Protein AF-A0A4X2L126-F1 (afdb_monomer_lite)

Structure (mmCIF, N/CA/C/O backbone):
data_AF-A0A4X2L126-F1
#
_entry.id   AF-A0A4X2L126-F1
#
loop_
_atom_site.group_PDB
_atom_site.id
_atom_site.type_symbol
_atom_site.label_atom_id
_atom_site.label_alt_id
_atom_site.label_comp_id
_atom_site.label_asym_id
_atom_site.label_entity_id
_atom_site.label_seq_id
_atom_site.pdbx_PDB_ins_code
_atom_site.Cartn_x
_atom_site.Cartn_y
_atom_site.Cartn_z
_atom_site.occupancy
_atom_site.B_iso_or_equiv
_atom_site.auth_seq_id
_atom_site.auth_comp_id
_atom_site.auth_asym_id
_atom_site.auth_atom_id
_atom_site.pdbx_PDB_model_num
ATOM 1 N N . MET A 1 1 ? -18.352 8.149 40.782 1.00 60.53 1 MET A N 1
ATOM 2 C CA . MET A 1 1 ? -18.251 9.197 39.748 1.00 60.53 1 MET A CA 1
ATOM 3 C C . MET A 1 1 ? -16.918 9.065 39.033 1.00 60.53 1 MET A C 1
ATOM 5 O O . MET A 1 1 ? -16.862 8.143 38.249 1.00 60.53 1 MET A O 1
ATOM 9 N N . ALA A 1 2 ? -15.833 9.779 39.368 1.00 66.44 2 ALA A N 1
ATOM 10 C CA . ALA A 1 2 ? -14.581 9.680 38.583 1.00 66.44 2 ALA A CA 1
ATOM 11 C C . ALA A 1 2 ? -14.017 8.246 38.419 1.00 66.44 2 ALA A C 1
ATOM 13 O O . ALA A 1 2 ? -13.641 7.856 37.328 1.00 66.44 2 ALA A O 1
ATOM 14 N N . ALA A 1 3 ? -14.028 7.427 39.479 1.00 71.38 3 ALA A N 1
ATOM 15 C CA . ALA A 1 3 ? -13.550 6.040 39.393 1.00 71.38 3 ALA A CA 1
ATOM 16 C C . ALA A 1 3 ? -14.486 5.093 38.612 1.00 71.38 3 ALA A C 1
ATOM 18 O O . ALA A 1 3 ? -14.029 4.080 38.109 1.00 71.38 3 ALA A O 1
ATOM 19 N N . GLU A 1 4 ? -15.784 5.404 38.529 1.00 71.94 4 GLU A N 1
ATOM 20 C CA . GLU A 1 4 ? -16.748 4.606 37.748 1.00 71.94 4 GLU A CA 1
ATOM 21 C C . GLU A 1 4 ? -16.673 4.976 36.258 1.00 71.94 4 GLU A C 1
ATOM 23 O O . GLU A 1 4 ? -16.811 4.105 35.408 1.00 71.94 4 GLU A O 1
ATOM 28 N N . GLU A 1 5 ? -16.403 6.249 35.948 1.00 72.56 5 GLU A N 1
ATOM 29 C CA . GLU A 1 5 ? -16.139 6.730 34.583 1.00 72.56 5 GLU A CA 1
ATOM 30 C C . GLU A 1 5 ? -14.827 6.136 34.037 1.00 72.56 5 GLU A C 1
ATOM 32 O O . GLU A 1 5 ? -14.791 5.662 32.904 1.00 72.56 5 GLU A O 1
ATOM 37 N N . ASP A 1 6 ? -13.776 6.059 34.864 1.00 76.75 6 ASP A N 1
ATOM 38 C CA . ASP A 1 6 ? -12.510 5.414 34.488 1.00 76.75 6 ASP A CA 1
ATOM 39 C C . ASP A 1 6 ? -12.687 3.910 34.170 1.00 76.75 6 ASP A C 1
ATOM 41 O O . ASP A 1 6 ? -12.101 3.415 33.205 1.00 76.75 6 ASP A O 1
ATOM 45 N N . GLU A 1 7 ? -13.512 3.183 34.939 1.00 82.12 7 GLU A N 1
ATOM 46 C CA . GLU A 1 7 ? -13.833 1.765 34.681 1.00 82.12 7 GLU A CA 1
ATOM 47 C C . GLU A 1 7 ? -14.623 1.575 33.372 1.00 82.12 7 GLU A C 1
ATOM 49 O O . GLU A 1 7 ? -14.406 0.600 32.645 1.00 82.12 7 GLU A O 1
ATOM 54 N N . GLU A 1 8 ? -15.520 2.508 33.039 1.00 83.94 8 GLU A N 1
ATOM 55 C CA . GLU A 1 8 ? -16.276 2.484 31.782 1.00 83.94 8 GLU A CA 1
ATOM 56 C C . GLU A 1 8 ? -15.354 2.709 30.574 1.00 83.94 8 GLU A C 1
ATOM 58 O O . GLU A 1 8 ? -15.411 1.952 29.601 1.00 83.94 8 GLU A O 1
ATOM 63 N N . VAL A 1 9 ? -14.438 3.680 30.654 1.00 83.12 9 VAL A N 1
ATOM 64 C CA . VAL A 1 9 ? -13.438 3.938 29.604 1.00 83.12 9 VAL A CA 1
ATOM 65 C C . VAL A 1 9 ? -12.492 2.745 29.433 1.00 83.12 9 VAL A C 1
ATOM 67 O O . VAL A 1 9 ? -12.181 2.368 28.301 1.00 83.12 9 VAL A O 1
ATOM 70 N N . GLU A 1 10 ? -12.053 2.113 30.526 1.00 85.88 10 GLU A N 1
ATOM 71 C CA . GLU A 1 10 ? -11.215 0.908 30.472 1.00 85.88 10 GLU A CA 1
ATOM 72 C C . GLU A 1 10 ? -11.929 -0.245 29.751 1.00 85.88 10 GLU A C 1
ATOM 74 O O . GLU A 1 10 ? -11.342 -0.881 28.868 1.00 85.88 10 GLU A O 1
ATOM 79 N N . TRP A 1 11 ? -13.215 -0.466 30.045 1.00 90.00 11 TRP A N 1
ATOM 80 C CA . TRP A 1 11 ? -14.015 -1.472 29.348 1.00 90.00 11 TRP A CA 1
ATOM 81 C C . TRP A 1 11 ? -14.122 -1.189 27.844 1.00 90.00 11 TRP A C 1
ATOM 83 O O . TRP A 1 11 ? -13.946 -2.107 27.038 1.00 90.00 11 TRP A O 1
ATOM 93 N N . VAL A 1 12 ? -14.360 0.067 27.446 1.00 89.12 12 VAL A N 1
ATOM 94 C CA . VAL A 1 12 ? -14.435 0.452 26.026 1.00 89.12 12 VAL A CA 1
ATOM 95 C C . VAL A 1 12 ? -13.100 0.193 25.319 1.00 89.12 12 VAL A C 1
ATOM 97 O O . VAL A 1 12 ? -13.089 -0.372 24.223 1.00 89.12 12 VAL A O 1
ATOM 100 N N . VAL A 1 13 ? -11.971 0.541 25.945 1.00 85.88 13 VAL A N 1
ATOM 101 C CA . VAL A 1 13 ? -10.630 0.304 25.381 1.00 85.88 13 VAL A CA 1
ATOM 102 C C . VAL A 1 13 ? -10.370 -1.189 25.168 1.00 85.88 13 VAL A C 1
ATOM 104 O O . VAL A 1 13 ? -9.940 -1.580 24.080 1.00 85.88 13 VAL A O 1
ATOM 107 N N . GLU A 1 14 ? -10.651 -2.033 26.163 1.00 87.38 14 GLU A N 1
ATOM 108 C CA . GLU A 1 14 ? -10.469 -3.488 26.053 1.00 87.38 14 GLU A CA 1
ATOM 109 C C . GLU A 1 14 ? -11.405 -4.105 25.005 1.00 87.38 14 GLU A C 1
ATOM 111 O O . GLU A 1 14 ? -10.999 -4.976 24.233 1.00 87.38 14 GLU A O 1
ATOM 116 N N . SER A 1 15 ? -12.638 -3.605 24.924 1.00 91.06 15 SER A N 1
ATOM 117 C CA . SER A 1 15 ? -13.634 -4.009 23.932 1.00 91.06 15 SER A CA 1
ATOM 118 C C . SER A 1 15 ? -13.139 -3.729 22.504 1.00 91.06 15 SER A C 1
ATOM 120 O O . SER A 1 15 ? -13.030 -4.646 21.685 1.00 91.06 15 SER A O 1
ATOM 122 N N . ILE A 1 16 ? -12.720 -2.489 22.221 1.00 88.94 16 ILE A N 1
ATOM 123 C CA . ILE A 1 16 ? -12.149 -2.097 20.920 1.00 88.94 16 ILE A CA 1
ATOM 124 C C . ILE A 1 16 ? -10.878 -2.901 20.619 1.00 88.94 16 ILE A C 1
ATOM 126 O O . ILE A 1 16 ? -10.711 -3.410 19.510 1.00 88.94 16 ILE A O 1
ATOM 130 N N . ALA A 1 17 ? -9.980 -3.061 21.593 1.00 88.00 17 ALA A N 1
ATOM 131 C CA . ALA A 1 17 ? -8.757 -3.839 21.409 1.00 88.00 17 ALA A CA 1
ATOM 132 C C . ALA A 1 17 ? -9.049 -5.314 21.086 1.00 88.00 17 ALA A C 1
ATOM 134 O O . ALA A 1 17 ? -8.313 -5.926 20.308 1.00 88.00 17 ALA A O 1
ATOM 135 N N . GLY A 1 18 ? -10.115 -5.881 21.659 1.00 90.94 18 GLY A N 1
ATOM 136 C CA . GLY A 1 18 ? -10.618 -7.211 21.332 1.00 90.94 18 GLY A CA 1
ATOM 137 C C . GLY A 1 18 ? -11.108 -7.301 19.889 1.00 90.94 18 GLY A C 1
ATOM 138 O O . GLY A 1 18 ? -10.691 -8.204 19.162 1.00 90.94 18 GLY A O 1
ATOM 139 N N . PHE A 1 19 ? -11.914 -6.332 19.448 1.00 93.38 19 PHE A N 1
ATOM 140 C CA . PHE A 1 19 ? -12.403 -6.258 18.070 1.00 93.38 19 PHE A CA 1
ATOM 141 C C . PHE A 1 19 ? -11.270 -6.154 17.047 1.00 93.38 19 PHE A C 1
ATOM 143 O O . PHE A 1 19 ? -11.220 -6.946 16.110 1.00 93.38 19 PHE A O 1
ATOM 150 N N . LEU A 1 20 ? -10.302 -5.261 17.268 1.00 92.19 20 LEU A N 1
ATOM 151 C CA . LEU A 1 20 ? -9.170 -5.062 16.354 1.00 92.19 20 LEU A CA 1
ATOM 152 C C . LEU A 1 20 ? -8.226 -6.279 16.265 1.00 92.19 20 LEU A C 1
ATOM 154 O O . LEU A 1 20 ? -7.439 -6.392 15.326 1.00 92.19 20 LEU A O 1
ATOM 158 N N . ARG A 1 21 ? -8.287 -7.208 17.228 1.00 91.81 21 ARG A N 1
ATOM 159 C CA . ARG A 1 21 ? -7.603 -8.515 17.159 1.00 91.81 21 ARG A CA 1
ATOM 160 C C . ARG A 1 21 ? -8.475 -9.613 16.548 1.00 91.81 21 ARG A C 1
ATOM 162 O O . ARG A 1 21 ? -7.961 -10.684 16.227 1.00 91.81 21 ARG A O 1
ATOM 169 N N . GLY A 1 22 ? -9.780 -9.386 16.458 1.00 94.31 22 GLY A N 1
ATOM 170 C CA . GLY A 1 22 ? -10.761 -10.357 16.008 1.00 94.31 22 GLY A CA 1
ATOM 171 C C . GLY A 1 22 ? -10.709 -10.601 14.497 1.00 94.31 22 GLY A C 1
ATOM 172 O O . GLY A 1 22 ? -10.183 -9.778 13.740 1.00 94.31 22 GLY A O 1
ATOM 173 N N . PRO A 1 23 ? -11.260 -11.733 14.030 1.00 96.56 23 PRO A N 1
ATOM 174 C CA . PRO A 1 23 ? -11.327 -12.060 12.606 1.00 96.56 23 PRO A CA 1
ATOM 175 C C . PRO A 1 23 ? -12.198 -11.073 11.819 1.00 96.56 23 PRO A C 1
ATOM 177 O O . PRO A 1 23 ? -11.866 -10.762 10.681 1.00 96.56 23 PRO A O 1
ATOM 180 N N . ASP A 1 24 ? -13.253 -10.534 12.436 1.00 95.69 24 ASP A N 1
ATOM 181 C CA . ASP A 1 24 ? -14.194 -9.607 11.790 1.00 95.69 24 ASP A CA 1
ATOM 182 C C . ASP A 1 24 ? -13.537 -8.281 11.379 1.00 95.69 24 ASP A C 1
ATOM 184 O O . ASP A 1 24 ? -13.970 -7.642 10.423 1.00 95.69 24 ASP A O 1
ATOM 188 N N . TRP A 1 25 ? -12.456 -7.895 12.065 1.00 96.38 25 TRP A N 1
ATOM 189 C CA . TRP A 1 25 ? -11.592 -6.781 11.679 1.00 96.38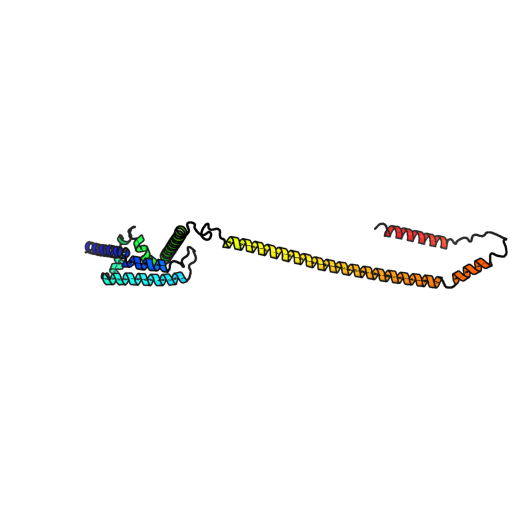 25 TRP A CA 1
ATOM 190 C C . TRP A 1 25 ? -10.403 -7.243 10.833 1.00 96.38 25 TRP A C 1
ATOM 192 O O . TRP A 1 25 ? -10.160 -6.733 9.741 1.00 96.38 25 TRP A O 1
ATOM 202 N N . SER A 1 26 ? -9.628 -8.197 11.353 1.00 95.44 26 SER A N 1
ATOM 203 C CA . SER A 1 26 ? -8.326 -8.539 10.776 1.00 95.44 26 SER A CA 1
ATOM 204 C C . SER A 1 26 ? -8.430 -9.178 9.393 1.00 95.44 26 SER A C 1
ATOM 206 O O . SER A 1 26 ? -7.601 -8.864 8.545 1.00 95.44 26 SER A O 1
ATOM 208 N N . ILE A 1 27 ? -9.437 -10.021 9.134 1.00 96.81 27 ILE A N 1
ATOM 209 C CA . ILE A 1 27 ? -9.582 -10.700 7.839 1.00 96.81 27 ILE A CA 1
ATOM 210 C C . ILE A 1 27 ? -9.898 -9.690 6.727 1.00 96.81 27 ILE A C 1
ATOM 212 O O . ILE A 1 27 ? -9.117 -9.635 5.782 1.00 96.81 27 ILE A O 1
ATOM 216 N N . PRO A 1 28 ? -10.938 -8.831 6.822 1.00 98.12 28 PRO A N 1
ATOM 217 C CA . PRO A 1 28 ? -11.208 -7.855 5.765 1.00 98.12 28 PRO A CA 1
ATOM 218 C C . PRO A 1 28 ? -10.043 -6.897 5.495 1.00 98.12 28 PRO A C 1
ATOM 220 O O . PRO A 1 28 ? -9.790 -6.546 4.343 1.00 98.12 28 PRO A O 1
ATOM 223 N N . ILE A 1 29 ? -9.321 -6.480 6.543 1.00 97.75 29 ILE A N 1
ATOM 224 C CA . ILE A 1 29 ? -8.148 -5.609 6.405 1.00 97.75 29 ILE A CA 1
ATOM 225 C C . ILE A 1 29 ? -7.013 -6.337 5.678 1.00 97.75 29 ILE A C 1
ATOM 227 O O . ILE A 1 29 ? -6.434 -5.779 4.747 1.00 97.75 29 ILE A O 1
ATOM 231 N N . LEU A 1 30 ? -6.703 -7.576 6.070 1.00 96.44 30 LEU A N 1
ATOM 232 C CA . LEU A 1 30 ? -5.670 -8.376 5.411 1.00 96.44 30 LEU A CA 1
ATOM 233 C C . LEU A 1 30 ? -6.037 -8.682 3.956 1.00 96.44 30 LEU A C 1
ATOM 235 O O . LEU A 1 30 ? -5.201 -8.470 3.081 1.00 96.44 30 LEU A O 1
ATOM 239 N N . ASP A 1 31 ? -7.280 -9.088 3.692 1.00 98.00 31 ASP A N 1
ATOM 240 C CA . ASP A 1 31 ? -7.785 -9.362 2.344 1.00 98.00 31 ASP A CA 1
ATOM 241 C C . ASP A 1 31 ? -7.653 -8.129 1.442 1.00 98.00 31 ASP A C 1
ATOM 243 O O . ASP A 1 31 ? -7.191 -8.230 0.304 1.00 98.00 31 ASP A O 1
ATOM 247 N N . PHE A 1 32 ? -8.013 -6.945 1.950 1.00 98.38 32 PHE A N 1
ATOM 248 C CA . PHE A 1 32 ? -7.846 -5.693 1.217 1.00 98.38 32 PHE A CA 1
ATOM 249 C C . PHE A 1 32 ? -6.376 -5.433 0.879 1.00 98.38 32 PHE A C 1
ATOM 251 O O . PHE A 1 32 ? -6.043 -5.131 -0.271 1.00 98.38 32 PHE A O 1
ATOM 258 N N . MET A 1 33 ? -5.489 -5.562 1.870 1.00 97.38 33 MET A N 1
ATOM 259 C CA . MET A 1 33 ? -4.061 -5.327 1.674 1.00 97.38 33 MET A CA 1
ATOM 260 C C . MET A 1 33 ? -3.482 -6.301 0.644 1.00 97.38 33 MET A C 1
ATOM 262 O O . MET A 1 33 ? -2.791 -5.865 -0.268 1.00 97.38 33 MET A O 1
ATOM 266 N N . GLU A 1 34 ? -3.809 -7.591 0.732 1.00 96.06 34 GLU A N 1
ATOM 267 C CA . GLU A 1 34 ? -3.346 -8.624 -0.206 1.00 96.06 34 GLU A CA 1
ATOM 268 C C . GLU A 1 34 ? -3.810 -8.376 -1.643 1.00 96.06 34 GLU A C 1
ATOM 270 O O . GLU A 1 34 ? -3.059 -8.618 -2.586 1.00 96.06 34 GLU A O 1
ATOM 275 N N . GLN A 1 35 ? -5.024 -7.856 -1.823 1.00 96.88 35 GLN A N 1
ATOM 276 C CA . GLN A 1 35 ? -5.583 -7.580 -3.147 1.00 96.88 35 GLN A CA 1
ATOM 277 C C . GLN A 1 35 ? -5.041 -6.300 -3.786 1.00 96.88 35 GLN A C 1
ATOM 279 O O . GLN A 1 35 ? -5.073 -6.166 -5.009 1.00 96.88 35 GLN A O 1
ATOM 284 N N . LYS A 1 36 ? -4.595 -5.334 -2.977 1.00 96.88 36 LYS A N 1
ATOM 285 C CA . LYS A 1 36 ? -4.268 -3.981 -3.449 1.00 96.88 36 LYS A CA 1
ATOM 286 C C . LYS A 1 36 ? -2.785 -3.621 -3.312 1.00 96.88 36 LYS A C 1
ATOM 288 O O . LYS A 1 36 ? -2.375 -2.604 -3.865 1.00 96.88 36 LYS A O 1
ATOM 293 N N . CYS A 1 37 ? -1.969 -4.414 -2.607 1.00 96.12 37 CYS A N 1
ATOM 294 C CA . CYS A 1 37 ? -0.561 -4.084 -2.352 1.00 96.12 37 CYS A CA 1
ATOM 295 C C . CYS A 1 37 ? 0.346 -4.186 -3.582 1.00 96.12 37 CYS A C 1
ATOM 297 O O . CYS A 1 37 ? 1.391 -3.549 -3.589 1.00 96.12 37 CYS A O 1
ATOM 299 N N . GLU A 1 38 ? -0.040 -4.930 -4.623 1.00 95.56 38 GLU A N 1
ATOM 300 C CA . GLU A 1 38 ? 0.800 -5.198 -5.805 1.00 95.56 38 GLU A CA 1
ATOM 301 C C . GLU A 1 38 ? 1.388 -3.926 -6.437 1.00 95.56 38 GLU A C 1
ATOM 303 O O . GLU A 1 38 ? 2.551 -3.907 -6.837 1.00 95.56 38 GLU A O 1
ATOM 308 N N . VAL A 1 39 ? 0.606 -2.843 -6.489 1.00 94.50 39 VAL A N 1
ATOM 309 C CA . VAL A 1 39 ? 1.016 -1.591 -7.140 1.00 94.50 39 VAL A CA 1
ATOM 310 C C . VAL A 1 39 ? 1.996 -0.751 -6.317 1.00 94.50 39 VAL A C 1
ATOM 312 O O . VAL A 1 39 ? 2.569 0.188 -6.876 1.00 94.50 39 VAL A O 1
ATOM 315 N N . PHE A 1 40 ? 2.165 -1.058 -5.024 1.00 95.19 40 PHE A N 1
ATOM 316 C CA . PHE A 1 40 ? 2.957 -0.279 -4.071 1.00 95.19 40 PHE A CA 1
ATOM 317 C C . PHE A 1 40 ? 4.434 -0.669 -4.111 1.00 95.19 40 PHE A C 1
ATOM 319 O O . PHE A 1 40 ? 4.801 -1.784 -3.750 1.00 95.19 40 PHE A O 1
ATOM 326 N N . ASP A 1 41 ? 5.281 0.277 -4.494 1.00 91.50 41 ASP A N 1
ATOM 327 C CA . ASP A 1 41 ? 6.740 0.172 -4.474 1.00 91.50 41 ASP A CA 1
ATOM 328 C C . ASP A 1 41 ? 7.370 0.983 -3.332 1.00 91.50 41 ASP A C 1
ATOM 330 O O . ASP A 1 41 ? 6.749 1.870 -2.741 1.00 91.50 41 ASP A O 1
ATOM 334 N N . ASP A 1 42 ? 8.627 0.658 -3.025 1.00 87.81 42 ASP A N 1
ATOM 335 C CA . ASP A 1 42 ? 9.445 1.331 -2.004 1.00 87.81 42 ASP A CA 1
ATOM 336 C C . ASP A 1 42 ? 10.096 2.630 -2.532 1.00 87.81 42 ASP A C 1
ATOM 338 O O . ASP A 1 42 ? 11.150 3.058 -2.065 1.00 87.81 42 ASP A O 1
ATOM 342 N N . GLU A 1 43 ? 9.497 3.262 -3.547 1.00 86.12 43 GLU A N 1
ATOM 343 C CA . GLU A 1 43 ? 9.984 4.534 -4.085 1.00 86.12 43 GLU A CA 1
ATOM 344 C C . GLU A 1 43 ? 9.519 5.723 -3.231 1.00 86.12 43 GLU A C 1
ATOM 346 O O . GLU A 1 43 ? 8.455 5.700 -2.606 1.00 86.12 43 GLU A O 1
ATOM 351 N N . GLU A 1 44 ? 10.307 6.804 -3.207 1.00 79.44 44 GLU A N 1
ATOM 352 C CA . GLU A 1 44 ? 9.966 8.025 -2.460 1.00 79.44 44 GLU A CA 1
ATOM 353 C C . GLU A 1 44 ? 8.741 8.732 -3.073 1.00 79.44 44 GLU A C 1
ATOM 355 O O . GLU A 1 44 ? 7.842 9.181 -2.353 1.00 79.44 44 GLU A O 1
ATOM 360 N N . GLU A 1 45 ? 8.650 8.757 -4.407 1.00 83.62 45 GLU A N 1
ATOM 361 C CA . GLU A 1 45 ? 7.516 9.327 -5.136 1.00 83.62 45 GLU A CA 1
ATOM 362 C C . GLU A 1 45 ? 6.263 8.441 -5.001 1.00 83.62 45 GLU A C 1
ATOM 364 O O . GLU A 1 45 ? 6.327 7.215 -4.969 1.00 83.62 45 GLU A O 1
ATOM 369 N N . SER A 1 46 ? 5.089 9.062 -4.860 1.00 85.62 46 SER A N 1
ATOM 370 C CA . SER A 1 46 ? 3.819 8.338 -4.715 1.00 85.62 46 SER A CA 1
ATOM 371 C C . SER A 1 46 ? 2.987 8.446 -5.986 1.00 85.62 46 SER A C 1
ATOM 373 O O . SER A 1 46 ? 2.790 9.538 -6.517 1.00 85.62 46 SER A O 1
ATOM 375 N N . LYS A 1 47 ? 2.451 7.314 -6.450 1.00 88.88 47 LYS A N 1
ATOM 376 C CA . LYS A 1 47 ? 1.571 7.256 -7.625 1.00 88.88 47 LYS A CA 1
ATOM 377 C C . LYS A 1 47 ? 0.176 7.770 -7.269 1.00 88.88 47 LYS A C 1
ATOM 379 O O . LYS A 1 47 ? -0.306 7.541 -6.162 1.00 88.88 47 LYS A O 1
ATOM 384 N N . LEU A 1 48 ? -0.517 8.384 -8.233 1.00 89.56 48 LEU A N 1
ATOM 385 C CA . LEU A 1 48 ? -1.903 8.857 -8.054 1.00 89.56 48 LEU A CA 1
ATOM 386 C C . LEU A 1 48 ? -2.857 7.731 -7.619 1.00 89.56 48 LEU A C 1
ATOM 388 O O . LEU A 1 48 ? -3.742 7.946 -6.794 1.00 89.56 48 LEU A O 1
ATOM 392 N N . THR A 1 49 ? -2.618 6.512 -8.103 1.00 92.31 49 THR A N 1
ATOM 393 C CA . THR A 1 49 ? -3.383 5.314 -7.735 1.00 92.31 49 THR A CA 1
ATOM 394 C C . THR A 1 49 ? -3.293 4.978 -6.245 1.00 92.31 49 THR A C 1
ATOM 396 O O . THR A 1 49 ? -4.208 4.362 -5.710 1.00 92.31 49 THR A O 1
ATOM 399 N N . TYR A 1 50 ? -2.233 5.386 -5.533 1.00 94.62 50 TYR A N 1
ATOM 400 C CA . TYR A 1 50 ? -2.117 5.119 -4.092 1.00 94.62 50 TYR A CA 1
ATOM 401 C C . TYR A 1 50 ? -3.170 5.887 -3.299 1.00 94.62 50 TYR A C 1
ATOM 403 O O . TYR A 1 50 ? -3.691 5.368 -2.316 1.00 94.62 50 TYR A O 1
ATOM 411 N N . THR A 1 51 ? -3.506 7.103 -3.733 1.00 94.31 51 THR A N 1
ATOM 412 C CA . THR A 1 51 ? -4.531 7.924 -3.083 1.00 94.31 51 THR A CA 1
ATOM 413 C C . THR A 1 51 ? -5.926 7.343 -3.293 1.00 94.31 51 THR A C 1
ATOM 415 O O . THR A 1 51 ? -6.719 7.319 -2.358 1.00 94.31 51 THR A O 1
ATOM 418 N N . GLU A 1 52 ? -6.214 6.827 -4.489 1.00 96.12 52 GLU A N 1
ATOM 419 C CA . GLU A 1 52 ? -7.487 6.158 -4.790 1.00 96.12 52 GLU A CA 1
ATOM 420 C C . GLU A 1 52 ? -7.676 4.918 -3.905 1.00 96.12 52 GLU A C 1
ATOM 422 O O . GLU A 1 52 ? -8.706 4.770 -3.252 1.00 96.12 52 GLU A O 1
ATOM 427 N N . ILE A 1 53 ? -6.640 4.082 -3.792 1.00 97.81 53 ILE A N 1
ATOM 428 C CA . ILE A 1 53 ? -6.671 2.889 -2.936 1.00 97.81 53 ILE A CA 1
ATOM 429 C C . ILE A 1 53 ? -6.754 3.281 -1.453 1.00 97.81 53 ILE A C 1
ATOM 431 O O . ILE A 1 53 ? -7.449 2.622 -0.684 1.00 97.81 53 ILE A O 1
ATOM 435 N N . HIS A 1 54 ? -6.084 4.357 -1.027 1.00 97.94 54 HIS A N 1
ATOM 436 C CA . HIS A 1 54 ? -6.208 4.848 0.349 1.00 97.94 54 HIS A CA 1
ATOM 437 C C . HIS A 1 54 ? -7.638 5.282 0.666 1.00 97.94 54 HIS A C 1
ATOM 439 O O . HIS A 1 54 ? -8.122 5.005 1.756 1.00 97.94 54 HIS A O 1
ATOM 445 N N . GLN A 1 55 ? -8.341 5.898 -0.284 1.00 97.62 55 GLN A N 1
ATOM 446 C CA . GLN A 1 55 ? -9.742 6.262 -0.094 1.00 97.62 55 GLN A CA 1
ATOM 447 C C . GLN A 1 55 ? -10.633 5.021 0.075 1.00 97.62 55 GLN A C 1
ATOM 449 O O . GLN A 1 55 ? -11.429 4.975 1.011 1.00 97.62 55 GLN A O 1
ATOM 454 N N . GLU A 1 56 ? -10.438 3.981 -0.745 1.00 98.06 56 GLU A N 1
ATOM 455 C CA . GLU A 1 56 ? -11.128 2.691 -0.564 1.00 98.06 56 GLU A CA 1
ATOM 456 C C . GLU A 1 56 ? -10.822 2.068 0.814 1.00 98.06 56 GLU A C 1
ATOM 458 O O . GLU A 1 56 ? -11.701 1.490 1.456 1.00 98.06 56 GLU A O 1
ATOM 463 N N . TYR A 1 57 ? -9.581 2.204 1.293 1.00 98.25 57 TYR A N 1
ATOM 464 C CA . TYR A 1 57 ? -9.174 1.729 2.615 1.00 98.25 57 TYR A CA 1
ATOM 465 C C . TYR A 1 57 ? -9.880 2.478 3.750 1.00 98.25 57 TYR A C 1
ATOM 467 O O . TYR A 1 57 ? -10.339 1.850 4.705 1.00 98.25 57 TYR A O 1
ATOM 475 N N . LYS A 1 58 ? -10.002 3.807 3.643 1.00 97.81 58 LYS A N 1
ATOM 476 C CA . LYS A 1 58 ? -10.734 4.630 4.618 1.00 97.81 58 LYS A CA 1
ATOM 477 C C . LYS A 1 58 ? -12.187 4.195 4.725 1.00 97.81 58 LYS A C 1
ATOM 479 O O . LYS A 1 58 ? -12.660 3.947 5.827 1.00 97.81 58 LYS A O 1
ATOM 484 N N . GLU A 1 59 ? -12.852 4.024 3.585 1.00 98.19 59 GLU A N 1
ATOM 485 C CA . GLU A 1 59 ? -14.248 3.577 3.525 1.00 98.19 59 GLU A CA 1
ATOM 486 C C . GLU A 1 59 ? -14.430 2.183 4.146 1.00 98.19 59 GLU A C 1
ATOM 488 O O . GLU A 1 59 ? -15.418 1.924 4.836 1.00 98.19 59 GLU A O 1
ATOM 493 N N . LEU A 1 60 ? -13.466 1.277 3.941 1.00 98.19 60 LEU A N 1
ATOM 494 C CA . LEU A 1 60 ? -13.466 -0.039 4.579 1.00 98.19 60 LEU A CA 1
ATOM 495 C C . LEU A 1 60 ? -13.342 0.070 6.104 1.00 98.19 60 LEU A C 1
ATOM 497 O O . LEU A 1 60 ? -14.127 -0.546 6.824 1.00 98.19 60 LEU A O 1
ATOM 501 N N . VAL A 1 61 ? -12.366 0.838 6.592 1.00 97.06 61 VAL A N 1
ATOM 502 C CA . VAL A 1 61 ? -12.126 1.036 8.029 1.00 97.06 61 VAL A CA 1
ATOM 503 C C . VAL A 1 61 ? -13.336 1.677 8.706 1.00 97.06 61 VAL A C 1
ATOM 505 O O . VAL A 1 61 ? -13.793 1.166 9.729 1.00 97.06 61 VAL A O 1
ATOM 508 N N . GLU A 1 62 ? -13.884 2.741 8.115 1.00 95.75 62 GLU A N 1
ATOM 509 C CA . GLU A 1 62 ? -15.078 3.443 8.598 1.00 95.75 62 GLU A CA 1
ATOM 510 C C . GLU A 1 62 ? -16.257 2.476 8.709 1.00 95.75 62 GLU A C 1
ATOM 512 O O . GLU A 1 62 ? -16.815 2.306 9.789 1.00 95.75 62 GLU A O 1
ATOM 517 N N . LYS A 1 63 ? -16.553 1.722 7.646 1.00 97.50 63 LYS A N 1
ATOM 518 C CA . LYS A 1 63 ? -17.641 0.737 7.643 1.00 97.50 63 LYS A CA 1
ATOM 519 C C . LYS A 1 63 ? -17.487 -0.335 8.730 1.00 97.50 63 LYS A C 1
ATOM 521 O O . LYS A 1 63 ? -18.483 -0.735 9.339 1.00 97.50 63 LYS A O 1
ATOM 526 N N . LEU A 1 64 ? -16.275 -0.853 8.942 1.00 96.69 64 LEU A N 1
ATOM 527 C CA . LEU A 1 64 ? -16.019 -1.882 9.956 1.00 96.69 64 LEU A CA 1
ATOM 528 C C . LEU A 1 64 ? -16.203 -1.325 11.371 1.00 96.69 64 LEU A C 1
ATOM 530 O O . LEU A 1 64 ? -16.859 -1.965 12.196 1.00 96.69 64 LEU A O 1
ATOM 534 N N . LEU A 1 65 ? -15.667 -0.130 11.636 1.00 93.62 65 LEU A N 1
ATOM 535 C CA . LEU A 1 65 ? -15.809 0.540 12.928 1.00 93.62 65 LEU A CA 1
ATOM 536 C C . LEU A 1 65 ? -17.263 0.937 13.195 1.00 93.62 65 LEU A C 1
ATOM 538 O O . LEU A 1 65 ? -17.779 0.620 14.260 1.00 93.62 65 LEU A O 1
ATOM 542 N N . GLU A 1 66 ? -17.958 1.542 12.233 1.00 94.56 66 GLU A N 1
ATOM 543 C CA . GLU A 1 66 ? -19.373 1.907 12.364 1.00 94.56 66 GLU A CA 1
ATOM 544 C C . GLU A 1 66 ? -20.254 0.693 12.674 1.00 94.56 66 GLU A C 1
ATOM 546 O O . GLU A 1 66 ? -21.111 0.749 13.561 1.00 94.56 66 GLU A O 1
ATOM 551 N N . SER A 1 67 ? -20.043 -0.420 11.960 1.00 95.50 67 SER A N 1
ATOM 552 C CA . SER A 1 67 ? -20.793 -1.656 12.192 1.00 95.50 67 SER A CA 1
ATOM 553 C C . SER A 1 67 ? -20.578 -2.170 13.613 1.00 95.50 67 SER A C 1
ATOM 555 O O . SER A 1 67 ? -21.544 -2.519 14.291 1.00 95.50 67 SER A O 1
ATOM 557 N N . TYR A 1 68 ? -19.327 -2.180 14.073 1.00 94.94 68 TYR A N 1
ATOM 558 C CA . TYR A 1 68 ? -18.963 -2.634 15.409 1.00 94.94 68 TYR A CA 1
ATOM 559 C C . TYR A 1 68 ? -19.529 -1.731 16.513 1.00 94.94 68 TYR A C 1
ATOM 561 O O . TYR A 1 68 ? -20.202 -2.211 17.426 1.00 94.94 68 TYR A O 1
ATOM 569 N N . LEU A 1 69 ? -19.309 -0.417 16.415 1.00 92.56 69 LEU A N 1
ATOM 570 C CA . LEU A 1 69 ? -19.764 0.556 17.411 1.00 92.56 69 LEU A CA 1
ATOM 571 C C . LEU A 1 69 ? -21.287 0.521 17.561 1.00 92.56 69 LEU A C 1
ATOM 573 O O . LEU A 1 69 ? -21.804 0.539 18.679 1.00 92.56 69 LEU A O 1
ATOM 577 N N . LYS A 1 70 ? -22.009 0.367 16.445 1.00 94.62 70 LYS A N 1
ATOM 578 C CA . LYS A 1 70 ? -23.466 0.225 16.443 1.00 94.62 70 LYS A CA 1
ATOM 579 C C . LYS A 1 70 ? -23.949 -1.078 17.082 1.00 94.62 70 LYS A C 1
ATOM 581 O O . LYS A 1 70 ? -24.999 -1.072 17.721 1.00 94.62 70 LYS A O 1
ATOM 586 N N . GLU A 1 71 ? -23.233 -2.182 16.890 1.00 94.38 71 GLU A N 1
ATOM 587 C CA . GLU A 1 71 ? -23.600 -3.488 17.449 1.00 94.38 71 GLU A CA 1
ATOM 588 C C . GLU A 1 71 ? -23.360 -3.554 18.960 1.00 94.38 71 GLU A C 1
ATOM 590 O O . GLU A 1 71 ? -24.216 -4.040 19.700 1.00 94.38 71 GLU A O 1
ATOM 595 N N . ILE A 1 72 ? -22.230 -3.017 19.425 1.00 92.88 72 ILE A N 1
ATOM 596 C CA . ILE A 1 72 ? -21.879 -2.989 20.850 1.00 92.88 72 ILE A CA 1
ATOM 597 C C . ILE A 1 72 ? -22.597 -1.854 21.597 1.00 92.88 72 ILE A C 1
ATOM 599 O O . ILE A 1 72 ? -22.772 -1.929 22.812 1.00 92.88 72 ILE A O 1
ATOM 603 N N . GLY A 1 73 ? -23.068 -0.829 20.883 1.00 92.38 73 GLY A N 1
ATOM 604 C CA . GLY A 1 73 ? -23.765 0.319 21.465 1.00 92.38 73 GLY A CA 1
ATOM 605 C C . GLY A 1 73 ? -22.828 1.366 22.068 1.00 92.38 73 GLY A C 1
ATOM 606 O O . GLY A 1 73 ? -23.229 2.069 22.992 1.00 92.38 73 GLY A O 1
ATOM 607 N N . ILE A 1 74 ? -21.598 1.467 21.556 1.00 92.06 74 ILE A N 1
ATOM 608 C CA . ILE A 1 74 ? -20.626 2.499 21.937 1.00 92.06 74 ILE A CA 1
ATOM 609 C C . ILE A 1 74 ? -20.896 3.732 21.074 1.00 92.06 74 ILE A C 1
ATOM 611 O O . ILE A 1 74 ? -20.970 3.629 19.849 1.00 92.06 74 ILE A O 1
ATOM 615 N N . ASN A 1 75 ? -21.063 4.897 21.698 1.00 89.56 75 ASN A N 1
ATOM 616 C CA . ASN A 1 75 ? -21.241 6.148 20.960 1.00 89.56 75 ASN A CA 1
ATOM 617 C C . ASN A 1 75 ? -19.889 6.765 20.541 1.00 89.56 75 ASN A C 1
ATOM 619 O O . ASN A 1 75 ? -18.828 6.371 21.027 1.00 89.56 75 ASN A O 1
ATOM 623 N N . GLU A 1 76 ? -19.925 7.731 19.621 1.00 86.25 76 GLU A N 1
ATOM 624 C CA . GLU A 1 76 ? -18.715 8.387 19.100 1.00 86.25 76 GLU A CA 1
ATOM 625 C C . GLU A 1 76 ? -17.905 9.097 20.197 1.00 86.25 76 GLU A C 1
ATOM 627 O O . GLU A 1 76 ? -16.676 9.021 20.188 1.00 86.25 76 GLU A O 1
ATOM 632 N N . ASP A 1 77 ? -18.573 9.712 21.180 1.00 87.75 77 ASP A N 1
ATOM 633 C CA . ASP A 1 77 ? -17.915 10.420 22.285 1.00 87.75 77 ASP A CA 1
ATOM 634 C C . ASP A 1 77 ? -17.107 9.449 23.171 1.00 87.75 77 ASP A C 1
ATOM 636 O O . ASP A 1 77 ? -15.937 9.695 23.465 1.00 87.75 77 ASP A O 1
ATOM 640 N N . GLN A 1 78 ? -17.692 8.300 23.527 1.00 87.00 78 GLN A N 1
ATOM 641 C CA . GLN A 1 78 ? -17.043 7.227 24.290 1.00 87.00 78 GLN A CA 1
ATOM 642 C C . GLN A 1 78 ? -15.870 6.617 23.519 1.00 87.00 78 GLN A C 1
ATOM 644 O O . GLN A 1 78 ? -14.823 6.321 24.098 1.00 87.00 78 GLN A O 1
ATOM 649 N N . PHE A 1 79 ? -16.021 6.438 22.204 1.00 85.44 79 PHE A N 1
ATOM 650 C CA . PHE A 1 79 ? -14.936 5.964 21.349 1.00 85.44 79 PHE A CA 1
ATOM 651 C C . PHE A 1 79 ? -13.772 6.964 21.324 1.00 85.44 79 PHE A C 1
ATOM 653 O O . PHE A 1 79 ? -12.613 6.582 21.502 1.00 85.44 79 PHE A O 1
ATOM 660 N N . GLN A 1 80 ? -14.066 8.256 21.167 1.00 84.44 80 GLN A N 1
ATOM 661 C CA . GLN A 1 80 ? -13.057 9.313 21.159 1.00 84.44 80 GLN A CA 1
ATOM 662 C C . GLN A 1 80 ? -12.330 9.432 22.510 1.00 84.44 80 GLN A C 1
ATOM 664 O O . GLN A 1 80 ? -11.105 9.611 22.550 1.00 84.44 80 GLN A O 1
ATOM 669 N N . GLU A 1 81 ? -13.052 9.299 23.620 1.00 85.81 81 GLU A N 1
ATOM 670 C CA . GLU A 1 81 ? -12.476 9.270 24.966 1.00 85.81 81 GLU A CA 1
ATOM 671 C C . GLU A 1 81 ? -11.556 8.054 25.157 1.00 85.81 81 GLU A C 1
ATOM 673 O O . GLU A 1 81 ? -10.395 8.196 25.558 1.00 85.81 81 GLU A O 1
ATOM 678 N N . ALA A 1 82 ? -12.005 6.867 24.743 1.00 82.56 82 ALA A N 1
ATOM 679 C CA . ALA A 1 82 ? -11.196 5.653 24.770 1.00 82.56 82 ALA A CA 1
ATOM 680 C C . ALA A 1 82 ? -9.915 5.782 23.923 1.00 82.56 82 ALA A C 1
ATOM 682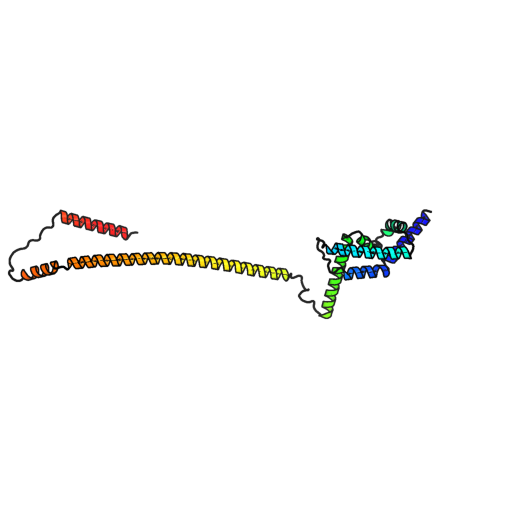 O O . ALA A 1 82 ? -8.834 5.402 24.376 1.00 82.56 82 ALA A O 1
ATOM 683 N N . CYS A 1 83 ? -9.988 6.381 22.729 1.00 79.38 83 CYS A N 1
ATOM 684 C CA . CYS A 1 83 ? -8.823 6.605 21.867 1.00 79.38 83 CYS A CA 1
ATOM 685 C C . CYS A 1 83 ? -7.829 7.642 22.421 1.00 79.38 83 CYS A C 1
ATOM 687 O O . CYS A 1 83 ? -6.633 7.574 22.124 1.00 79.38 83 CYS A O 1
ATOM 689 N N . THR A 1 84 ? -8.289 8.609 23.218 1.00 82.06 84 THR A N 1
ATOM 690 C CA . THR A 1 84 ? -7.419 9.634 23.824 1.00 82.06 84 THR A CA 1
ATOM 691 C C . THR A 1 84 ? -6.812 9.196 25.161 1.00 82.06 84 THR A C 1
ATOM 693 O O . THR A 1 84 ? -5.782 9.754 25.576 1.00 82.06 84 THR A O 1
ATOM 696 N N . SER A 1 85 ? -7.377 8.153 25.777 1.00 82.00 85 SER A N 1
ATOM 697 C CA . SER A 1 85 ? -6.933 7.569 27.040 1.00 82.00 85 SER A CA 1
ATOM 698 C C . SER A 1 85 ? -5.465 7.098 27.012 1.00 82.00 85 SER A C 1
ATOM 700 O O . SER A 1 85 ? -4.977 6.570 26.005 1.00 82.00 85 SER A O 1
ATOM 702 N N . PRO A 1 86 ? -4.719 7.230 28.129 1.00 77.06 86 PRO A N 1
ATOM 703 C CA . PRO A 1 86 ? -3.386 6.645 28.278 1.00 77.06 86 PRO A CA 1
ATOM 704 C C . PRO A 1 86 ? -3.350 5.129 28.031 1.00 77.06 86 PRO A C 1
ATOM 706 O O . PRO A 1 86 ? -2.329 4.619 27.567 1.00 77.06 86 PRO A O 1
ATOM 709 N N . LEU A 1 87 ? -4.454 4.425 28.305 1.00 66.69 87 LEU A N 1
ATOM 710 C CA . LEU A 1 87 ? -4.581 2.975 28.128 1.00 66.69 87 LEU A CA 1
ATOM 711 C C . LEU A 1 87 ? -4.455 2.567 26.651 1.00 66.69 87 LEU A C 1
ATOM 713 O O . LEU A 1 87 ? -3.743 1.614 26.329 1.00 66.69 87 LEU A O 1
ATOM 717 N N . ALA A 1 88 ? -5.018 3.360 25.732 1.00 69.25 88 ALA A N 1
ATOM 718 C CA . ALA A 1 88 ? -4.888 3.134 24.291 1.00 69.25 88 ALA A CA 1
ATOM 719 C C . ALA A 1 88 ? -3.443 3.305 23.781 1.00 69.25 88 ALA A C 1
ATOM 721 O O . ALA A 1 88 ? -3.064 2.722 22.764 1.00 69.25 88 ALA A O 1
ATOM 722 N N . LYS A 1 89 ? -2.589 4.035 24.512 1.00 69.88 89 LYS A N 1
ATOM 723 C CA . LYS A 1 89 ? -1.193 4.330 24.133 1.00 69.88 89 LYS A CA 1
ATOM 724 C C . LYS A 1 89 ? -0.185 3.268 24.584 1.00 69.88 89 LYS A C 1
ATOM 726 O O . LYS A 1 89 ? 1.022 3.475 24.442 1.00 69.88 89 LYS A O 1
ATOM 731 N N . SER A 1 90 ? -0.636 2.144 25.143 1.00 75.38 90 SER A N 1
ATOM 732 C CA . SER A 1 90 ? 0.262 1.048 25.515 1.00 75.38 90 SER A CA 1
ATOM 733 C C . SER A 1 90 ? 1.043 0.504 24.301 1.00 75.38 90 SER A C 1
ATOM 735 O O . SER A 1 90 ? 0.602 0.558 23.152 1.00 75.38 90 SER A O 1
ATOM 737 N N . ARG A 1 91 ? 2.223 -0.081 24.544 1.00 59.44 91 ARG A N 1
ATOM 738 C CA . ARG A 1 91 ? 3.064 -0.649 23.473 1.00 59.44 91 ARG A CA 1
ATOM 739 C C . ARG A 1 91 ? 2.360 -1.768 22.696 1.00 59.44 91 ARG A C 1
ATOM 741 O O . ARG A 1 91 ? 2.605 -1.943 21.507 1.00 59.44 91 ARG A O 1
ATOM 748 N N . THR A 1 92 ? 1.505 -2.530 23.368 1.00 61.12 92 THR A N 1
ATOM 749 C CA . THR A 1 92 ? 0.782 -3.669 22.791 1.00 61.12 92 THR A CA 1
ATOM 750 C C . THR A 1 92 ? -0.361 -3.213 21.888 1.00 61.12 92 THR A C 1
ATOM 752 O O . THR A 1 92 ? -0.632 -3.860 20.882 1.00 61.12 92 THR A O 1
ATOM 755 N N . SER A 1 93 ? -1.001 -2.087 22.211 1.00 67.31 93 SER A N 1
ATOM 756 C CA . SER A 1 93 ? -2.064 -1.494 21.397 1.00 67.31 93 SER A CA 1
ATOM 757 C C . SER A 1 93 ? -1.524 -0.767 20.163 1.00 67.31 93 SER A C 1
ATOM 759 O O . SER A 1 93 ? -2.227 -0.701 19.165 1.00 67.31 93 SER A O 1
ATOM 761 N N . GLN A 1 94 ? -0.263 -0.318 20.153 1.00 72.50 94 GLN A N 1
ATOM 762 C CA . GLN A 1 94 ? 0.301 0.419 19.014 1.00 72.50 94 GLN A CA 1
ATOM 763 C C . GLN A 1 94 ? 0.335 -0.387 17.699 1.00 72.50 94 GLN A C 1
ATOM 765 O O . GLN A 1 94 ? 0.004 0.156 16.650 1.00 72.50 94 GLN A O 1
ATOM 770 N N . ALA A 1 95 ? 0.686 -1.678 17.739 1.00 80.94 95 ALA A N 1
ATOM 771 C CA . ALA A 1 95 ? 0.680 -2.532 16.542 1.00 80.94 95 ALA A CA 1
ATOM 772 C C . ALA A 1 95 ? -0.745 -2.840 16.048 1.00 80.94 95 ALA A C 1
ATOM 774 O O . ALA A 1 95 ? -0.989 -2.946 14.852 1.00 80.94 95 ALA A O 1
ATOM 775 N N . ILE A 1 96 ? -1.692 -2.956 16.980 1.00 84.75 96 ILE A N 1
ATOM 776 C CA . ILE A 1 96 ? -3.097 -3.278 16.698 1.00 84.75 96 ILE A CA 1
ATOM 777 C C . ILE A 1 96 ? -3.841 -2.053 16.158 1.00 84.75 96 ILE A C 1
ATOM 779 O O . ILE A 1 96 ? -4.727 -2.181 15.321 1.00 84.75 96 ILE A O 1
ATOM 783 N N . LEU A 1 97 ? -3.458 -0.862 16.619 1.00 84.75 97 LEU A N 1
ATOM 784 C CA . LEU A 1 97 ? -4.004 0.413 16.167 1.00 84.75 97 LEU A CA 1
ATOM 785 C C . LEU A 1 97 ? -3.379 0.888 14.857 1.00 84.75 97 LEU A C 1
ATOM 787 O O . LEU A 1 97 ? -3.931 1.787 14.236 1.00 84.75 97 LEU A O 1
ATOM 791 N N . GLN A 1 98 ? -2.258 0.312 14.417 1.00 90.12 98 GLN A N 1
ATOM 792 C CA . GLN A 1 98 ? -1.578 0.752 13.198 1.00 90.12 98 GLN A CA 1
ATOM 793 C C . GLN A 1 98 ? -2.506 0.779 11.964 1.00 90.12 98 GLN A C 1
ATOM 795 O O . GLN A 1 98 ? -2.509 1.807 11.290 1.00 90.12 98 GLN A O 1
ATOM 800 N N . PRO A 1 99 ? -3.344 -0.244 11.693 1.00 92.31 99 PRO A N 1
ATOM 801 C CA . PRO A 1 99 ? -4.310 -0.186 10.594 1.00 92.31 99 PRO A CA 1
ATOM 802 C C . PRO A 1 99 ? -5.369 0.915 10.782 1.00 92.31 99 PRO A C 1
ATOM 804 O O . PRO A 1 99 ? -5.750 1.590 9.836 1.00 92.31 99 PRO A O 1
ATOM 807 N N . VAL A 1 100 ? -5.801 1.179 12.018 1.00 91.81 100 VAL A N 1
ATOM 808 C CA . VAL A 1 100 ? -6.745 2.276 12.300 1.00 91.81 100 VAL A CA 1
ATOM 809 C C . VAL A 1 100 ? -6.095 3.635 12.021 1.00 91.81 100 VAL A C 1
ATOM 811 O O . VAL A 1 100 ? -6.672 4.474 11.339 1.00 91.81 100 VAL A O 1
ATOM 814 N N . LEU A 1 101 ? -4.861 3.843 12.490 1.00 89.44 101 LEU A N 1
ATOM 815 C CA . LEU A 1 101 ? -4.101 5.076 12.258 1.00 89.44 101 LEU A CA 1
ATOM 816 C C . LEU A 1 101 ? -3.790 5.294 10.773 1.00 89.44 101 LEU A C 1
ATOM 818 O O . LEU A 1 101 ? -3.765 6.433 10.312 1.00 89.44 101 LEU A O 1
ATOM 822 N N . ALA A 1 102 ? -3.592 4.210 10.023 1.00 95.00 102 ALA A N 1
ATOM 823 C CA . ALA A 1 102 ? -3.364 4.253 8.587 1.00 95.00 102 ALA A CA 1
ATOM 824 C C . ALA A 1 102 ? -4.552 4.840 7.806 1.00 95.00 102 ALA A C 1
ATOM 826 O O . ALA A 1 102 ? -4.348 5.331 6.700 1.00 95.00 102 ALA A O 1
ATOM 827 N N . ALA A 1 103 ? -5.775 4.844 8.349 1.00 95.38 103 ALA A N 1
ATOM 828 C CA . ALA A 1 103 ? -6.907 5.504 7.694 1.00 95.38 103 ALA A CA 1
ATOM 829 C C . ALA A 1 103 ? -6.693 7.027 7.582 1.00 95.38 103 ALA A C 1
ATOM 831 O O . ALA A 1 103 ? -6.979 7.622 6.546 1.00 95.38 103 ALA A O 1
ATOM 832 N N . GLU A 1 104 ? -6.094 7.659 8.591 1.00 92.44 104 GLU A N 1
ATOM 833 C CA . GLU A 1 104 ? -5.824 9.103 8.579 1.00 92.44 104 GLU A CA 1
ATOM 834 C C . GLU A 1 104 ? -4.413 9.443 8.080 1.00 92.44 104 GLU A C 1
ATOM 836 O O . GLU A 1 104 ? -4.221 10.446 7.389 1.00 92.44 104 GLU A O 1
ATOM 841 N N . ASP A 1 105 ? -3.426 8.592 8.367 1.00 93.81 105 ASP A N 1
ATOM 842 C CA . ASP A 1 105 ? -2.034 8.802 7.973 1.00 93.81 105 ASP A CA 1
ATOM 843 C C . ASP A 1 105 ? -1.663 7.973 6.736 1.00 93.81 105 ASP A C 1
ATOM 845 O O . ASP A 1 105 ? -1.394 6.768 6.800 1.00 93.81 105 ASP A O 1
ATOM 849 N N . PHE A 1 106 ? -1.577 8.660 5.595 1.00 95.00 106 PHE A N 1
ATOM 850 C CA . PHE A 1 106 ? -1.171 8.058 4.326 1.00 95.00 106 PHE A CA 1
ATOM 851 C C . PHE A 1 106 ? 0.236 7.439 4.371 1.00 95.00 106 PHE A C 1
ATOM 853 O O . PHE A 1 106 ? 0.495 6.459 3.676 1.00 95.00 106 PHE A O 1
ATOM 860 N N . SER A 1 107 ? 1.153 7.965 5.186 1.00 94.00 107 SER A N 1
ATOM 861 C CA . SER A 1 107 ? 2.526 7.450 5.276 1.00 94.00 107 SER A CA 1
ATOM 862 C C . SER A 1 107 ? 2.546 6.080 5.946 1.00 94.00 107 SER A C 1
ATOM 864 O O . SER A 1 107 ? 3.225 5.167 5.476 1.00 94.00 107 SER A O 1
ATOM 866 N N . ILE A 1 108 ? 1.757 5.915 7.015 1.00 94.44 108 ILE A N 1
ATOM 867 C CA . ILE A 1 108 ? 1.577 4.622 7.688 1.00 94.44 108 ILE A CA 1
ATOM 868 C C . ILE A 1 108 ? 0.903 3.635 6.733 1.00 94.44 108 ILE A C 1
ATOM 870 O O . ILE A 1 108 ? 1.364 2.500 6.608 1.00 94.44 108 ILE A O 1
ATOM 874 N N . PHE A 1 109 ? -0.136 4.076 6.020 1.00 96.81 109 PHE A N 1
ATOM 875 C CA . PHE A 1 109 ? -0.816 3.263 5.015 1.00 96.81 109 PHE A CA 1
ATOM 876 C C . PHE A 1 109 ? 0.132 2.785 3.909 1.00 96.81 109 PHE A C 1
ATOM 878 O O . PHE A 1 109 ? 0.232 1.582 3.669 1.00 96.81 109 PHE A O 1
ATOM 885 N N . LYS A 1 110 ? 0.886 3.698 3.280 1.00 95.62 110 LYS A N 1
ATOM 886 C CA . LYS A 1 110 ? 1.869 3.356 2.243 1.00 95.62 110 LYS A CA 1
ATOM 887 C C . LYS A 1 110 ? 2.881 2.345 2.776 1.00 95.62 110 LYS A C 1
ATOM 889 O O . LYS A 1 110 ? 3.097 1.323 2.134 1.00 95.62 110 LYS A O 1
ATOM 894 N N . ALA A 1 111 ? 3.442 2.582 3.962 1.00 95.19 111 ALA A N 1
ATOM 895 C CA . ALA A 1 111 ? 4.400 1.664 4.572 1.00 95.19 111 ALA A CA 1
ATOM 896 C C . ALA A 1 111 ? 3.805 0.262 4.796 1.00 95.19 111 ALA A C 1
ATOM 898 O O . ALA A 1 111 ? 4.460 -0.737 4.509 1.00 95.19 111 ALA A O 1
ATOM 899 N N . MET A 1 112 ? 2.552 0.171 5.255 1.00 95.69 112 MET A N 1
ATOM 900 C CA . MET A 1 112 ? 1.853 -1.108 5.420 1.00 95.69 112 MET A CA 1
ATOM 901 C C . MET A 1 112 ? 1.643 -1.837 4.087 1.00 95.69 112 MET A C 1
ATOM 903 O O . MET A 1 112 ? 1.869 -3.046 4.008 1.00 95.69 112 MET A O 1
ATOM 907 N N . MET A 1 113 ? 1.236 -1.117 3.041 1.00 97.25 113 MET A N 1
ATOM 908 C CA . MET A 1 113 ? 0.999 -1.692 1.716 1.00 97.25 113 MET A CA 1
ATOM 909 C C . MET A 1 113 ? 2.300 -2.160 1.056 1.00 97.25 113 MET A C 1
ATOM 911 O O . MET A 1 113 ? 2.354 -3.281 0.554 1.00 97.25 113 MET A O 1
ATOM 915 N N . VAL A 1 114 ? 3.367 -1.357 1.123 1.00 96.06 114 VAL A N 1
ATOM 916 C CA . VAL A 1 114 ? 4.704 -1.731 0.628 1.00 96.06 114 VAL A CA 1
ATOM 917 C C . VAL A 1 114 ? 5.217 -2.967 1.361 1.00 96.06 114 VAL A C 1
ATOM 919 O O . VAL A 1 114 ? 5.627 -3.938 0.727 1.00 96.06 114 VAL A O 1
ATOM 922 N N . GLN A 1 115 ? 5.121 -2.984 2.694 1.00 95.50 115 GLN A N 1
ATOM 923 C CA . GLN A 1 115 ? 5.543 -4.129 3.498 1.00 95.50 115 GLN A CA 1
ATOM 924 C C . GLN A 1 115 ? 4.796 -5.410 3.103 1.00 95.50 115 GLN A C 1
ATOM 926 O O . GLN A 1 115 ? 5.414 -6.471 2.985 1.00 95.50 115 GLN A O 1
ATOM 931 N N . LYS A 1 116 ? 3.481 -5.321 2.870 1.00 96.44 116 LYS A N 1
ATOM 932 C CA . LYS A 1 116 ? 2.680 -6.469 2.437 1.00 96.44 116 LYS A CA 1
ATOM 933 C C . LYS A 1 116 ? 3.027 -6.915 1.017 1.00 96.44 116 LYS A C 1
ATOM 935 O O . LYS A 1 116 ? 3.078 -8.117 0.770 1.00 96.44 116 LYS A O 1
ATOM 940 N N . ASN A 1 117 ? 3.336 -5.985 0.110 1.00 96.38 117 ASN A N 1
ATOM 941 C CA . ASN A 1 117 ? 3.788 -6.326 -1.239 1.00 96.38 117 ASN A CA 1
ATOM 942 C C . ASN A 1 117 ? 5.114 -7.096 -1.205 1.00 96.38 117 ASN A C 1
ATOM 944 O O . ASN A 1 117 ? 5.231 -8.156 -1.814 1.00 96.38 117 ASN A O 1
ATOM 948 N N . ILE A 1 118 ? 6.085 -6.617 -0.420 1.00 94.56 118 ILE A N 1
ATOM 949 C CA . ILE A 1 118 ? 7.370 -7.302 -0.222 1.00 94.56 118 ILE A CA 1
ATOM 950 C C . ILE A 1 118 ? 7.141 -8.714 0.330 1.00 94.56 118 ILE A C 1
ATOM 952 O O . ILE A 1 118 ? 7.725 -9.678 -0.164 1.00 94.56 118 ILE A O 1
ATOM 956 N N . GLU A 1 119 ? 6.266 -8.861 1.328 1.00 94.88 119 GLU A N 1
ATOM 957 C CA . GLU A 1 119 ? 5.917 -10.169 1.885 1.00 94.88 119 GLU A CA 1
ATOM 958 C C . GLU A 1 119 ? 5.326 -11.106 0.818 1.00 94.88 119 GLU A C 1
ATOM 960 O O . GLU A 1 119 ? 5.795 -12.236 0.665 1.00 94.88 119 GLU A O 1
ATOM 965 N N . MET A 1 120 ? 4.343 -10.632 0.047 1.00 94.88 120 MET A N 1
ATOM 966 C CA . MET A 1 120 ? 3.696 -11.389 -1.030 1.00 94.88 120 MET A CA 1
ATOM 967 C C . MET A 1 120 ? 4.695 -11.820 -2.111 1.00 94.88 120 MET A C 1
ATOM 969 O O . MET A 1 120 ? 4.694 -12.977 -2.541 1.00 94.88 120 MET A O 1
ATOM 973 N N . GLN A 1 121 ? 5.597 -10.924 -2.515 1.00 92.69 121 GLN A N 1
ATOM 974 C CA . GLN A 1 121 ? 6.647 -11.218 -3.490 1.00 92.69 121 GLN A CA 1
ATOM 975 C C . GLN A 1 121 ? 7.622 -12.278 -2.964 1.00 92.69 121 GLN A C 1
ATOM 977 O O . GLN A 1 121 ? 7.932 -13.236 -3.673 1.00 92.69 121 GLN A O 1
ATOM 982 N N . LEU A 1 122 ? 8.057 -12.173 -1.703 1.00 90.69 122 LEU A N 1
ATOM 983 C CA . LEU A 1 122 ? 8.929 -13.171 -1.075 1.00 90.69 122 LEU A CA 1
ATOM 984 C C . LEU A 1 122 ? 8.251 -14.542 -0.964 1.00 90.69 122 LEU A C 1
ATOM 986 O O . LEU A 1 122 ? 8.888 -15.568 -1.219 1.00 90.69 122 LEU A O 1
ATOM 990 N N . GLN A 1 123 ? 6.959 -14.580 -0.627 1.00 92.25 123 GLN A N 1
ATOM 991 C CA . GLN A 1 123 ? 6.183 -15.820 -0.617 1.00 92.25 123 GLN A CA 1
ATOM 992 C C . GLN A 1 123 ? 6.097 -16.440 -2.021 1.00 92.25 123 GLN A C 1
ATOM 994 O O . GLN A 1 123 ? 6.325 -17.643 -2.172 1.00 92.25 123 GLN A O 1
ATOM 999 N N . ALA A 1 124 ? 5.841 -15.636 -3.058 1.00 90.06 124 ALA A N 1
ATOM 1000 C CA . ALA A 1 124 ? 5.801 -16.102 -4.443 1.00 90.06 124 ALA A CA 1
ATOM 1001 C C . ALA A 1 124 ? 7.155 -16.674 -4.899 1.00 90.06 124 ALA A C 1
ATOM 1003 O O . ALA A 1 124 ? 7.209 -17.785 -5.434 1.00 90.06 124 ALA A O 1
ATOM 1004 N N . ILE A 1 125 ? 8.253 -15.964 -4.616 1.00 88.19 125 ILE A N 1
ATOM 1005 C CA . ILE A 1 125 ? 9.630 -16.410 -4.882 1.00 88.19 125 ILE A CA 1
ATOM 1006 C C . ILE A 1 125 ? 9.885 -17.762 -4.214 1.00 88.19 125 ILE A C 1
ATOM 1008 O O . ILE A 1 125 ? 10.366 -18.697 -4.858 1.00 88.19 125 ILE A O 1
ATOM 1012 N N . ARG A 1 126 ? 9.512 -17.904 -2.939 1.00 86.50 126 ARG A N 1
ATOM 1013 C CA . ARG A 1 126 ? 9.692 -19.150 -2.193 1.00 86.50 126 ARG A CA 1
ATOM 1014 C C . ARG A 1 126 ? 8.912 -20.314 -2.810 1.00 86.50 126 ARG A C 1
ATOM 1016 O O . ARG A 1 126 ? 9.471 -21.396 -2.976 1.00 86.50 126 ARG A O 1
ATOM 1023 N N . ILE A 1 127 ? 7.655 -20.100 -3.204 1.00 90.00 127 ILE A N 1
ATOM 1024 C CA . ILE A 1 127 ? 6.836 -21.130 -3.869 1.00 90.00 127 ILE A CA 1
ATOM 1025 C C . ILE A 1 127 ? 7.479 -21.572 -5.191 1.00 90.00 127 ILE A C 1
ATOM 1027 O O . ILE A 1 127 ? 7.475 -22.762 -5.514 1.00 90.00 127 ILE A O 1
ATOM 1031 N N . ILE A 1 128 ? 8.046 -20.636 -5.958 1.00 87.44 128 ILE A N 1
ATOM 1032 C CA . ILE A 1 128 ? 8.750 -20.939 -7.211 1.00 87.44 128 ILE A CA 1
ATOM 1033 C C . ILE A 1 128 ? 9.997 -21.795 -6.939 1.00 87.44 128 ILE A C 1
ATOM 1035 O O . ILE A 1 128 ? 10.207 -22.794 -7.629 1.00 87.44 128 ILE A O 1
ATOM 1039 N N . GLN A 1 129 ? 10.788 -21.457 -5.916 1.00 85.75 129 GLN A N 1
ATOM 1040 C CA . GLN A 1 129 ? 11.974 -22.231 -5.520 1.00 85.75 129 GLN A CA 1
ATOM 1041 C C . GLN A 1 129 ? 11.620 -23.651 -5.085 1.00 85.75 129 GLN A C 1
ATOM 1043 O O . GLN A 1 129 ? 12.246 -24.606 -5.538 1.00 85.75 129 GLN A O 1
ATOM 1048 N N . GLU A 1 130 ? 10.604 -23.803 -4.232 1.00 88.38 130 GLU A N 1
ATOM 1049 C CA . GLU A 1 130 ? 10.182 -25.110 -3.719 1.00 88.38 130 GLU A CA 1
ATOM 1050 C C . GLU A 1 130 ? 9.655 -26.020 -4.842 1.00 88.38 130 GLU A C 1
ATOM 1052 O O . GLU A 1 130 ? 9.875 -27.231 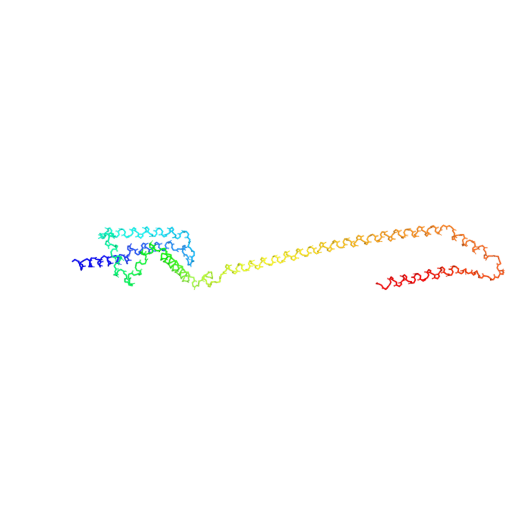-4.808 1.00 88.38 130 GLU A O 1
ATOM 1057 N N . ARG A 1 131 ? 9.000 -25.450 -5.865 1.00 85.38 131 ARG A N 1
ATOM 1058 C CA . ARG A 1 131 ? 8.488 -26.205 -7.022 1.00 85.38 131 ARG A CA 1
ATOM 1059 C C . ARG A 1 131 ? 9.571 -26.594 -8.025 1.00 85.38 131 ARG A C 1
ATOM 1061 O O . ARG A 1 131 ? 9.527 -27.703 -8.552 1.00 85.38 131 ARG A O 1
ATOM 1068 N N . ASN A 1 132 ? 10.515 -25.696 -8.300 1.00 79.94 132 ASN A N 1
ATOM 1069 C CA . ASN A 1 132 ? 11.485 -25.861 -9.386 1.00 79.94 132 ASN A CA 1
ATOM 1070 C C . ASN A 1 132 ? 12.856 -26.369 -8.903 1.00 79.94 132 ASN A C 1
ATOM 1072 O O . ASN A 1 132 ? 13.710 -26.705 -9.720 1.00 79.94 132 ASN A O 1
ATOM 1076 N N . GLY A 1 133 ? 13.088 -26.416 -7.588 1.00 75.69 133 GLY A N 1
ATOM 1077 C CA . GLY A 1 133 ? 14.350 -26.818 -6.957 1.00 75.69 133 GLY A CA 1
ATOM 1078 C C . GLY A 1 133 ? 15.452 -25.752 -7.007 1.00 75.69 133 GLY A C 1
ATOM 1079 O O . GLY A 1 133 ? 16.316 -25.731 -6.134 1.00 75.69 133 GLY A O 1
ATOM 1080 N N . VAL A 1 134 ? 15.410 -24.854 -7.993 1.00 78.75 134 VAL A N 1
ATOM 1081 C CA . VAL A 1 134 ? 16.289 -23.687 -8.144 1.00 78.75 134 VAL A CA 1
ATOM 1082 C C . VAL A 1 134 ? 15.428 -22.488 -8.547 1.00 78.75 134 VAL A C 1
ATOM 1084 O O . VAL A 1 134 ? 14.425 -22.640 -9.249 1.00 78.75 134 VAL A O 1
ATOM 1087 N N . LEU A 1 135 ? 15.789 -21.297 -8.070 1.00 74.69 135 LEU A N 1
ATOM 1088 C CA . LEU A 1 135 ? 15.137 -20.061 -8.490 1.00 74.69 135 LEU A CA 1
ATOM 1089 C C . LEU A 1 135 ? 15.493 -19.762 -9.962 1.00 74.69 135 LEU A C 1
ATOM 1091 O O . LEU A 1 135 ? 16.645 -19.955 -10.335 1.00 74.69 135 LEU A O 1
ATOM 1095 N N . PRO A 1 136 ? 14.548 -19.317 -10.808 1.00 73.94 136 PRO A N 1
ATOM 1096 C CA . PRO A 1 136 ? 14.863 -18.883 -12.166 1.00 73.94 136 PRO A CA 1
ATOM 1097 C C . PRO A 1 136 ? 15.933 -17.788 -12.182 1.00 73.94 136 PRO A C 1
ATOM 1099 O O . PRO A 1 136 ? 15.856 -16.866 -11.374 1.00 73.94 136 PRO A O 1
ATOM 1102 N N . ASP A 1 137 ? 16.853 -17.841 -13.150 1.00 67.06 137 ASP A N 1
ATOM 1103 C CA . ASP A 1 137 ? 17.951 -16.872 -13.299 1.00 67.06 137 ASP A CA 1
ATOM 1104 C C . ASP A 1 137 ? 17.468 -15.410 -13.267 1.00 67.06 137 ASP A C 1
ATOM 1106 O O . ASP A 1 137 ? 18.115 -14.574 -12.656 1.00 67.06 137 ASP A O 1
ATOM 1110 N N . CYS A 1 138 ? 16.276 -15.106 -13.801 1.00 65.25 138 CYS A N 1
ATOM 1111 C CA . CYS A 1 138 ? 15.683 -13.760 -13.770 1.00 65.25 138 CYS A CA 1
ATOM 1112 C C . CYS A 1 138 ? 15.297 -13.231 -12.374 1.00 65.25 138 CYS A C 1
ATOM 1114 O O . CYS A 1 138 ? 14.926 -12.069 -12.248 1.00 65.25 138 CYS A O 1
ATOM 1116 N N . LEU A 1 139 ? 15.339 -14.074 -11.343 1.00 68.25 139 LEU A N 1
ATOM 1117 C CA . LEU A 1 139 ? 15.072 -13.722 -9.948 1.00 68.25 139 LEU A CA 1
ATOM 1118 C C . LEU A 1 139 ? 16.310 -13.957 -9.060 1.00 68.25 139 LEU A C 1
ATOM 1120 O O . LEU A 1 139 ? 16.239 -13.750 -7.848 1.00 68.25 139 LEU A O 1
ATOM 1124 N N . THR A 1 140 ? 17.428 -14.410 -9.639 1.00 64.62 140 THR A N 1
ATOM 1125 C CA . THR A 1 140 ? 18.676 -14.709 -8.921 1.00 64.62 140 THR A CA 1
ATOM 1126 C C . THR A 1 140 ? 19.741 -13.693 -9.301 1.00 64.62 140 THR A C 1
ATOM 1128 O O . THR A 1 140 ? 20.154 -13.638 -10.449 1.00 64.62 140 THR A O 1
ATOM 1131 N N . ASP A 1 141 ? 20.214 -12.964 -8.289 1.00 57.56 141 ASP A N 1
ATOM 1132 C CA . ASP A 1 141 ? 21.152 -11.843 -8.385 1.00 57.56 141 ASP A CA 1
ATOM 1133 C C . ASP A 1 141 ? 20.579 -10.654 -9.171 1.00 57.56 141 ASP A C 1
ATOM 1135 O O . ASP A 1 141 ? 20.129 -10.778 -10.304 1.00 57.56 141 ASP A O 1
ATOM 1139 N N . GLY A 1 142 ? 20.586 -9.472 -8.558 1.00 54.38 142 GLY A N 1
ATOM 1140 C CA . GLY A 1 142 ? 20.136 -8.221 -9.175 1.00 54.38 142 GLY A CA 1
ATOM 1141 C C . GLY A 1 142 ? 21.089 -7.731 -10.268 1.00 54.38 142 GLY A C 1
ATOM 1142 O O . GLY A 1 142 ? 21.369 -6.536 -10.327 1.00 54.38 142 GLY A O 1
ATOM 1143 N N . SER A 1 143 ? 21.635 -8.638 -11.091 1.00 51.91 143 SER A N 1
ATOM 1144 C CA . SER A 1 143 ? 22.227 -8.286 -12.376 1.00 51.91 143 SER A CA 1
ATOM 1145 C C . SER A 1 143 ? 21.096 -7.671 -13.174 1.00 51.91 143 SER A C 1
ATOM 1147 O O . SER A 1 143 ? 20.164 -8.330 -13.639 1.00 51.91 143 SER A O 1
ATOM 1149 N N . ASP A 1 144 ? 21.144 -6.352 -13.192 1.00 58.69 144 ASP A N 1
ATOM 1150 C CA . ASP A 1 144 ? 20.257 -5.469 -13.898 1.00 58.69 144 ASP A CA 1
ATOM 1151 C C . ASP A 1 144 ? 20.429 -5.771 -15.391 1.00 58.69 144 ASP A C 1
ATOM 1153 O O . ASP A 1 144 ? 21.191 -5.117 -16.101 1.00 58.69 144 ASP A O 1
ATOM 1157 N N . MET A 1 145 ? 19.784 -6.845 -15.860 1.00 58.03 145 MET A N 1
ATOM 1158 C CA . MET A 1 145 ? 19.809 -7.283 -17.256 1.00 58.03 145 MET A CA 1
ATOM 1159 C C . MET A 1 145 ? 19.388 -6.130 -18.167 1.00 58.03 145 MET A C 1
ATOM 1161 O O . MET A 1 145 ? 19.850 -6.034 -19.298 1.00 58.03 145 MET A O 1
ATOM 1165 N N . VAL A 1 146 ? 18.556 -5.225 -17.648 1.00 56.44 146 VAL A N 1
ATOM 1166 C CA . VAL A 1 146 ? 18.185 -3.971 -18.297 1.00 56.44 146 VAL A CA 1
ATOM 1167 C C . VAL A 1 146 ? 19.405 -3.059 -18.441 1.00 56.44 146 VAL A C 1
ATOM 1169 O O . VAL A 1 146 ? 19.725 -2.668 -19.559 1.00 56.44 146 VAL A O 1
ATOM 1172 N N . SER A 1 147 ? 20.152 -2.795 -17.368 1.00 67.88 147 SER A N 1
ATOM 1173 C CA . SER A 1 147 ? 21.371 -1.976 -17.436 1.00 67.88 147 SER A CA 1
ATOM 1174 C C . SER A 1 147 ? 22.480 -2.609 -18.290 1.00 67.88 147 SER A C 1
ATOM 1176 O O . SER A 1 147 ? 23.183 -1.905 -19.019 1.00 67.88 147 SER A O 1
ATOM 1178 N N . GLU A 1 148 ? 22.636 -3.936 -18.267 1.00 69.56 148 GLU A N 1
ATOM 1179 C CA . GLU A 1 148 ? 23.579 -4.639 -19.148 1.00 69.56 148 GLU A CA 1
ATOM 1180 C C . GLU A 1 148 ? 23.183 -4.515 -20.628 1.00 69.56 148 GLU A C 1
ATOM 1182 O O . GLU A 1 148 ? 24.042 -4.244 -21.475 1.00 69.56 148 GLU A O 1
ATOM 1187 N N . LEU A 1 149 ? 21.889 -4.645 -20.942 1.00 72.31 149 LEU A N 1
ATOM 1188 C CA . LEU A 1 149 ? 21.365 -4.441 -22.293 1.00 72.31 149 LEU A CA 1
ATOM 1189 C C . LEU A 1 149 ? 21.548 -2.988 -22.753 1.00 72.31 149 LEU A C 1
ATOM 1191 O O . LEU A 1 149 ? 22.066 -2.765 -23.845 1.00 72.31 149 LEU A O 1
ATOM 1195 N N . GLU A 1 150 ? 21.229 -2.000 -21.916 1.00 74.94 150 GLU A N 1
ATOM 1196 C CA . GLU A 1 150 ? 21.430 -0.575 -22.217 1.00 74.94 150 GLU A CA 1
ATOM 1197 C C . GLU A 1 150 ? 22.908 -0.235 -22.466 1.00 74.94 150 GLU A C 1
ATOM 1199 O O . GLU A 1 150 ? 23.254 0.524 -23.381 1.00 74.94 150 GLU A O 1
ATOM 1204 N N . GLN A 1 151 ? 23.818 -0.817 -21.679 1.00 76.81 151 GLN A N 1
ATOM 1205 C CA . GLN A 1 151 ? 25.256 -0.655 -21.886 1.00 76.81 151 GLN A CA 1
ATOM 1206 C C . GLN A 1 151 ? 25.705 -1.237 -23.226 1.00 76.81 151 GLN A C 1
ATOM 1208 O O . GLN A 1 151 ? 26.545 -0.632 -23.905 1.00 76.81 151 GLN A O 1
ATOM 1213 N N . GLU A 1 152 ? 25.169 -2.392 -23.616 1.00 82.75 152 GLU A N 1
ATOM 1214 C CA . GLU A 1 152 ? 25.479 -3.025 -24.895 1.00 82.75 152 GLU A CA 1
ATOM 1215 C C . GLU A 1 152 ? 24.911 -2.217 -26.072 1.00 82.75 152 GLU A C 1
ATOM 1217 O O . GLU A 1 152 ? 25.627 -1.936 -27.038 1.00 82.75 152 GLU A O 1
ATOM 1222 N N . GLU A 1 153 ? 23.684 -1.711 -25.957 1.00 83.38 153 GLU A N 1
ATOM 1223 C CA . GLU A 1 153 ? 23.083 -0.802 -26.937 1.00 83.38 153 GLU A CA 1
ATOM 1224 C C . GLU A 1 153 ? 23.907 0.482 -27.106 1.00 83.38 153 GLU A C 1
ATOM 1226 O O . GLU A 1 153 ? 24.195 0.907 -28.231 1.00 83.38 153 GLU A O 1
ATOM 1231 N N . MET A 1 154 ? 24.389 1.072 -26.008 1.00 84.50 154 MET A N 1
ATOM 1232 C CA . MET A 1 154 ? 25.242 2.261 -26.054 1.00 84.50 154 MET A CA 1
ATOM 1233 C C . MET A 1 154 ? 26.616 1.978 -26.688 1.00 84.50 154 MET A C 1
ATOM 1235 O O . MET A 1 154 ? 27.229 2.879 -27.275 1.00 84.50 154 MET A O 1
ATOM 1239 N N . LYS A 1 155 ? 27.145 0.751 -26.582 1.00 90.06 155 LYS A N 1
ATOM 1240 C CA . LYS A 1 155 ? 28.361 0.348 -27.312 1.00 90.06 155 LYS A CA 1
ATOM 1241 C C . LYS A 1 155 ? 28.081 0.251 -28.807 1.00 90.06 155 LYS A C 1
ATOM 1243 O O . LYS A 1 155 ? 28.829 0.839 -29.588 1.00 90.06 155 LYS A O 1
ATOM 1248 N N . ILE A 1 156 ? 26.989 -0.409 -29.198 1.00 92.94 156 ILE A N 1
ATOM 1249 C CA . ILE A 1 156 ? 26.584 -0.534 -30.604 1.00 92.94 156 ILE A CA 1
ATOM 1250 C C . ILE A 1 156 ? 26.376 0.856 -31.218 1.00 92.94 156 ILE A C 1
ATOM 1252 O O . ILE A 1 156 ? 26.932 1.149 -32.277 1.00 92.94 156 ILE A O 1
ATOM 1256 N N . LEU A 1 157 ? 25.657 1.751 -30.536 1.00 89.25 157 LEU A N 1
ATOM 1257 C CA . LEU A 1 157 ? 25.401 3.108 -31.022 1.00 89.25 157 LEU A CA 1
ATOM 1258 C C . LEU A 1 157 ? 26.695 3.916 -31.215 1.00 89.25 157 LEU A C 1
ATOM 1260 O O . LEU A 1 157 ? 26.857 4.595 -32.233 1.00 89.25 157 LEU A O 1
ATOM 1264 N N . ARG A 1 158 ? 27.650 3.815 -30.280 1.00 86.19 158 ARG A N 1
ATOM 1265 C CA . ARG A 1 158 ? 28.975 4.450 -30.413 1.00 86.19 158 ARG A CA 1
ATOM 1266 C C . ARG A 1 158 ? 29.765 3.894 -31.593 1.00 86.19 158 ARG A C 1
ATOM 1268 O O . ARG A 1 158 ? 30.361 4.669 -32.338 1.00 86.19 158 ARG A O 1
ATOM 1275 N N . GLU A 1 159 ? 29.755 2.578 -31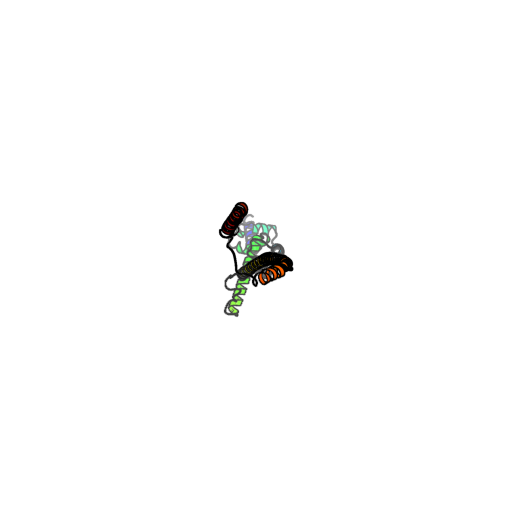.775 1.00 90.56 159 GLU A N 1
ATOM 1276 C CA . GLU A 1 159 ? 30.437 1.899 -32.880 1.00 90.56 159 GLU A CA 1
ATOM 1277 C C . GLU A 1 159 ? 29.868 2.346 -34.238 1.00 90.56 159 GLU A C 1
ATOM 1279 O O . GLU A 1 159 ? 30.622 2.656 -35.162 1.00 90.56 159 GLU A O 1
ATOM 1284 N N . VAL A 1 160 ? 28.538 2.443 -34.342 1.00 95.31 160 VAL A N 1
ATOM 1285 C CA . VAL A 1 160 ? 27.832 2.908 -35.546 1.00 95.31 160 VAL A CA 1
ATOM 1286 C C . VAL A 1 160 ? 28.165 4.368 -35.851 1.00 95.31 160 VAL A C 1
ATOM 1288 O O . VAL A 1 160 ? 28.524 4.684 -36.986 1.00 95.31 160 VAL A O 1
ATOM 1291 N N . LEU A 1 161 ? 28.115 5.255 -34.851 1.00 89.81 161 LEU A N 1
ATOM 1292 C CA . LEU A 1 161 ? 28.481 6.666 -35.019 1.00 89.81 161 LEU A CA 1
ATOM 1293 C C . LEU A 1 161 ? 29.946 6.833 -35.440 1.00 89.81 161 LEU A C 1
ATOM 1295 O O . LEU A 1 161 ? 30.248 7.651 -36.311 1.00 89.81 161 LEU A O 1
ATOM 1299 N N . ARG A 1 162 ? 30.855 6.036 -34.865 1.00 94.06 162 ARG A N 1
ATOM 1300 C CA . ARG A 1 162 ? 32.273 6.026 -35.239 1.00 94.06 162 ARG A CA 1
ATOM 1301 C C . ARG A 1 162 ? 32.457 5.611 -36.699 1.00 94.06 162 ARG A C 1
ATOM 1303 O O . ARG A 1 162 ? 33.099 6.341 -37.450 1.00 94.06 162 ARG A O 1
ATOM 1310 N N . LYS A 1 163 ? 31.867 4.485 -37.114 1.00 92.44 163 LYS A N 1
ATOM 1311 C CA . LYS A 1 163 ? 31.962 3.997 -38.501 1.00 92.44 163 LYS A CA 1
ATOM 1312 C C . LYS A 1 163 ? 31.354 4.979 -39.495 1.00 92.44 163 LYS A C 1
ATOM 1314 O O . LYS A 1 163 ? 31.983 5.280 -40.500 1.00 92.44 163 LYS A O 1
ATOM 1319 N N . SER A 1 164 ? 30.184 5.538 -39.186 1.00 91.44 164 SER A N 1
ATOM 1320 C CA . SER A 1 164 ? 29.537 6.530 -40.048 1.00 91.44 164 SER A CA 1
ATOM 1321 C C . SER A 1 164 ? 30.398 7.787 -40.223 1.00 91.44 164 SER A C 1
ATOM 1323 O O . SER A 1 164 ? 30.524 8.299 -41.337 1.00 91.44 164 SER A O 1
ATOM 1325 N N . LYS A 1 165 ? 31.056 8.252 -39.152 1.00 92.75 165 LYS A N 1
ATOM 1326 C CA . LYS A 1 165 ? 32.010 9.365 -39.223 1.00 92.75 165 LYS A CA 1
ATOM 1327 C C . LYS A 1 165 ? 33.223 9.026 -40.099 1.00 92.75 165 LYS A C 1
ATOM 1329 O O . LYS A 1 165 ? 33.587 9.826 -40.957 1.00 92.75 165 LYS A O 1
ATOM 1334 N N . GLU A 1 166 ? 33.828 7.857 -39.907 1.00 92.38 166 GLU A N 1
ATOM 1335 C CA . GLU A 1 166 ? 34.992 7.411 -40.687 1.00 92.38 166 GLU A CA 1
ATOM 1336 C C . GLU A 1 166 ? 34.662 7.247 -42.176 1.00 92.38 166 GLU A C 1
ATOM 1338 O O . GLU A 1 166 ? 35.423 7.694 -43.034 1.00 92.38 166 GLU A O 1
ATOM 1343 N N . GLU A 1 167 ? 33.510 6.657 -42.495 1.00 89.19 167 GLU A N 1
ATOM 1344 C CA . GLU A 1 167 ? 33.028 6.510 -43.871 1.00 89.19 167 GLU A CA 1
ATOM 1345 C C . GLU A 1 167 ? 32.793 7.871 -44.537 1.00 89.19 167 GLU A C 1
ATOM 1347 O O . GLU A 1 167 ? 33.178 8.070 -45.693 1.00 89.19 167 GLU A O 1
ATOM 1352 N N . TYR A 1 168 ? 32.222 8.835 -43.806 1.00 86.69 168 TYR A N 1
ATOM 1353 C CA . TYR A 1 168 ? 32.029 10.195 -44.306 1.00 86.69 168 TYR A CA 1
ATOM 1354 C C . TYR A 1 168 ? 33.364 10.894 -44.601 1.00 86.69 168 TYR A C 1
ATOM 1356 O O . TYR A 1 168 ? 33.538 11.476 -45.673 1.00 86.69 168 TYR A O 1
ATOM 1364 N N . GLU A 1 169 ? 34.329 10.814 -43.682 1.00 89.62 169 GLU A N 1
ATOM 1365 C CA . GLU A 1 169 ? 35.655 11.417 -43.856 1.00 89.62 169 GLU A CA 1
ATOM 1366 C C . GLU A 1 169 ? 36.409 10.811 -45.048 1.00 89.62 169 GLU A C 1
ATOM 1368 O O . GLU A 1 169 ? 36.984 11.553 -45.855 1.00 89.62 169 GLU A O 1
ATOM 1373 N N . GLN A 1 170 ? 36.349 9.485 -45.208 1.00 87.50 170 GLN A N 1
ATOM 1374 C CA . GLN A 1 170 ? 36.943 8.781 -46.345 1.00 87.50 170 GLN A CA 1
ATOM 1375 C C . GLN A 1 170 ? 36.289 9.177 -47.670 1.00 87.50 170 GLN A C 1
ATOM 1377 O O . GLN A 1 170 ? 36.992 9.423 -48.652 1.00 87.50 170 GLN A O 1
ATOM 1382 N N . GLU A 1 171 ? 34.959 9.265 -47.732 1.00 83.56 171 GLU A N 1
ATOM 1383 C CA . GLU A 1 171 ? 34.268 9.663 -48.961 1.00 83.56 171 GLU A CA 1
ATOM 1384 C C . GLU A 1 171 ? 34.584 11.120 -49.332 1.00 83.56 171 GLU A C 1
ATOM 1386 O O . GLU A 1 171 ? 34.838 11.429 -50.500 1.00 83.56 171 GLU A O 1
ATOM 1391 N N . GLU A 1 172 ? 34.667 12.015 -48.348 1.00 81.00 172 GLU A N 1
ATOM 1392 C CA . GLU A 1 172 ? 35.107 13.395 -48.560 1.00 81.00 172 GLU A CA 1
ATOM 1393 C C . GLU A 1 172 ? 36.555 13.469 -49.069 1.00 81.00 172 GLU A C 1
ATOM 1395 O O . GLU A 1 172 ? 36.863 14.243 -49.981 1.00 81.00 172 GLU A O 1
ATOM 1400 N N . GLU A 1 173 ? 37.452 12.628 -48.555 1.00 83.50 173 GLU A N 1
ATOM 1401 C CA . GLU A 1 173 ? 38.817 12.523 -49.068 1.00 83.50 173 GLU A CA 1
ATOM 1402 C C . GLU A 1 173 ? 38.853 11.960 -50.496 1.00 83.50 173 GLU A C 1
ATOM 1404 O O . GLU A 1 173 ? 39.563 12.493 -51.356 1.00 83.50 173 GLU A O 1
ATOM 1409 N N . ARG A 1 174 ? 38.027 10.953 -50.811 1.00 80.81 174 ARG A N 1
ATOM 1410 C CA . ARG A 1 174 ? 37.883 10.435 -52.181 1.00 80.81 174 ARG A CA 1
ATOM 1411 C C . ARG A 1 174 ? 37.397 11.512 -53.139 1.00 80.81 174 ARG A C 1
ATOM 1413 O O . ARG A 1 174 ? 37.913 11.587 -54.256 1.00 80.81 174 ARG A O 1
ATOM 1420 N N . LYS A 1 175 ? 36.435 12.346 -52.737 1.00 78.62 175 LYS A N 1
ATOM 1421 C CA . LYS A 1 175 ? 35.965 13.480 -53.547 1.00 78.62 175 LYS A CA 1
ATOM 1422 C C . LYS A 1 175 ? 37.076 14.504 -53.769 1.00 78.62 175 LYS A C 1
ATOM 1424 O O . LYS A 1 175 ? 37.330 14.864 -54.920 1.00 78.62 175 LYS A O 1
ATOM 1429 N N . ARG A 1 176 ? 37.797 14.902 -52.712 1.00 76.62 176 ARG A N 1
ATOM 1430 C CA . ARG A 1 176 ? 38.950 15.817 -52.818 1.00 76.62 176 ARG A CA 1
ATOM 1431 C C . ARG A 1 176 ? 40.029 15.264 -53.753 1.00 76.62 176 ARG A C 1
ATOM 1433 O O . ARG A 1 176 ? 40.449 15.958 -54.678 1.00 76.62 176 ARG A O 1
ATOM 1440 N N . ASN A 1 177 ? 40.410 13.998 -53.599 1.00 77.38 177 ASN A N 1
ATOM 1441 C CA . ASN A 1 177 ? 41.427 13.355 -54.436 1.00 77.38 177 ASN A CA 1
ATOM 1442 C C . ASN A 1 177 ? 40.986 13.206 -55.898 1.00 77.38 177 ASN A C 1
ATOM 1444 O O . ASN A 1 177 ? 41.781 13.460 -56.805 1.00 77.38 177 ASN A O 1
ATOM 1448 N N . LYS A 1 178 ? 39.718 12.857 -56.157 1.00 78.12 178 LYS A N 1
ATOM 1449 C CA . LYS A 1 178 ? 39.156 12.851 -57.521 1.00 78.12 178 LYS A CA 1
ATOM 1450 C C . LYS A 1 178 ? 39.256 14.238 -58.161 1.00 78.12 178 LYS A C 1
ATOM 1452 O O . LYS A 1 178 ? 39.663 14.346 -59.316 1.00 78.12 178 LYS A O 1
ATOM 1457 N N . GLN A 1 179 ? 38.941 15.297 -57.416 1.00 69.75 179 GLN A N 1
ATOM 1458 C CA . GLN A 1 179 ? 38.987 16.667 -57.926 1.00 69.75 179 GLN A CA 1
ATOM 1459 C C . GLN A 1 179 ? 40.416 17.130 -58.244 1.00 69.75 179 GLN A C 1
ATOM 1461 O O . GLN A 1 179 ? 40.654 17.703 -59.308 1.00 69.75 179 GLN A O 1
ATOM 1466 N N . VAL A 1 180 ? 41.386 16.796 -57.389 1.00 74.19 180 VAL A N 1
ATOM 1467 C CA . VAL A 1 180 ? 42.816 17.056 -57.636 1.00 74.19 180 VAL A CA 1
ATOM 1468 C C . VAL A 1 180 ? 43.322 16.278 -58.857 1.00 74.19 180 VAL A C 1
ATOM 1470 O O . VAL A 1 180 ? 43.994 16.843 -59.724 1.00 74.19 180 VAL A O 1
ATOM 1473 N N . CYS A 1 181 ? 42.959 14.997 -58.983 1.00 63.41 181 CYS A N 1
ATOM 1474 C CA . CYS A 1 181 ? 43.362 14.175 -60.123 1.00 63.41 181 CYS A CA 1
ATOM 1475 C C . CYS A 1 181 ? 42.797 14.723 -61.447 1.00 63.41 181 CYS A C 1
ATOM 1477 O O . CYS A 1 181 ? 43.541 14.837 -62.426 1.00 63.41 181 CYS A O 1
ATOM 1479 N N . ASN A 1 182 ? 41.536 15.168 -61.455 1.00 68.81 182 ASN A N 1
ATOM 1480 C CA . ASN A 1 182 ? 40.895 15.793 -62.616 1.00 68.81 182 ASN A CA 1
ATOM 1481 C C . ASN A 1 182 ? 41.604 17.084 -63.057 1.00 68.81 182 ASN A C 1
ATOM 1483 O O . ASN A 1 182 ? 41.886 17.250 -64.244 1.00 68.81 182 ASN A O 1
ATOM 1487 N N . LEU A 1 183 ? 41.962 17.968 -62.117 1.00 66.25 183 LEU A N 1
ATOM 1488 C CA . LEU A 1 183 ? 42.725 19.189 -62.416 1.00 66.25 183 LEU A CA 1
ATOM 1489 C C . LEU A 1 183 ? 44.107 18.865 -63.006 1.00 66.25 183 LEU A C 1
ATOM 1491 O O . LEU A 1 183 ? 44.529 19.482 -63.986 1.00 66.25 183 LEU A O 1
ATOM 1495 N N . SER A 1 184 ? 44.788 17.849 -62.466 1.00 71.81 184 SER A N 1
ATOM 1496 C CA . SER A 1 184 ? 46.092 17.405 -62.979 1.00 71.81 184 SER A CA 1
ATOM 1497 C C . SER A 1 184 ? 46.008 16.819 -64.395 1.00 71.81 184 SER A C 1
ATOM 1499 O O . SER A 1 184 ? 46.893 17.047 -65.223 1.00 71.81 184 SER A O 1
ATOM 1501 N N . ALA A 1 185 ? 44.938 16.077 -64.702 1.00 75.06 185 ALA A N 1
ATOM 1502 C CA . ALA A 1 185 ? 44.707 15.506 -66.023 1.00 75.06 185 ALA A CA 1
ATOM 1503 C C . ALA A 1 185 ? 44.442 16.602 -67.061 1.00 75.06 185 ALA A C 1
ATOM 1505 O O . ALA A 1 185 ? 45.024 16.560 -68.144 1.00 75.06 185 ALA A O 1
ATOM 1506 N N . LEU A 1 186 ? 43.655 17.619 -66.694 1.00 71.19 186 LEU A N 1
ATOM 1507 C CA . LEU A 1 186 ? 43.394 18.778 -67.544 1.00 71.19 186 LEU A CA 1
ATOM 1508 C C . LEU A 1 186 ? 44.685 19.553 -67.863 1.00 71.19 186 LEU A C 1
ATOM 1510 O O . LEU A 1 186 ? 44.923 19.915 -69.013 1.00 71.19 186 LEU A O 1
ATOM 1514 N N . GLY A 1 187 ? 45.554 19.750 -66.866 1.00 75.38 187 GLY A N 1
ATOM 1515 C CA . GLY A 1 187 ? 46.860 20.388 -67.062 1.00 75.38 187 GLY A CA 1
ATOM 1516 C C . GLY A 1 187 ? 47.785 19.591 -67.989 1.00 75.38 187 GLY A C 1
ATOM 1517 O O . GLY A 1 187 ? 48.422 20.165 -68.873 1.00 75.38 187 GLY A O 1
ATOM 1518 N N . ARG A 1 188 ? 47.825 18.257 -67.851 1.00 73.81 188 ARG A N 1
ATOM 1519 C CA . ARG A 1 188 ? 48.598 17.382 -68.755 1.00 73.81 188 ARG A CA 1
ATOM 1520 C C . ARG A 1 188 ? 48.092 17.440 -70.195 1.00 73.81 188 ARG A C 1
ATOM 1522 O O . ARG A 1 188 ? 48.905 17.459 -71.115 1.00 73.81 188 ARG A O 1
ATOM 1529 N N . GLU A 1 189 ? 46.780 17.487 -70.392 1.00 77.56 189 GLU A N 1
ATOM 1530 C CA . GLU A 1 189 ? 46.173 17.584 -71.722 1.00 77.56 189 GLU A CA 1
ATOM 1531 C C . GLU A 1 189 ? 46.531 18.910 -72.412 1.00 77.56 189 GLU A C 1
ATOM 1533 O O . GLU A 1 189 ? 46.973 18.922 -73.560 1.00 77.56 189 GLU A O 1
ATOM 1538 N N . GLN A 1 190 ? 46.461 20.028 -71.683 1.00 80.06 190 GLN A N 1
ATOM 1539 C CA . GLN A 1 190 ? 46.879 21.336 -72.200 1.00 80.06 190 GLN A CA 1
ATOM 1540 C C . GLN A 1 190 ? 48.367 21.365 -72.590 1.00 80.06 190 GLN A C 1
ATOM 1542 O O . GLN A 1 190 ? 48.732 21.973 -73.600 1.00 80.06 190 GLN A O 1
ATOM 1547 N N . LEU A 1 191 ? 49.232 20.688 -71.823 1.00 77.75 191 LEU A N 1
ATOM 1548 C CA . LEU A 1 191 ? 50.655 20.560 -72.148 1.00 77.75 191 LEU A CA 1
ATOM 1549 C C . LEU A 1 191 ? 50.885 19.748 -73.430 1.00 77.75 191 LEU A C 1
ATOM 1551 O O . LEU A 1 191 ? 51.681 20.179 -74.264 1.00 77.75 191 LEU A O 1
ATOM 1555 N N . ARG A 1 192 ? 50.158 18.640 -73.636 1.00 83.31 192 ARG A N 1
ATOM 1556 C CA . ARG A 1 192 ? 50.238 17.870 -74.893 1.00 83.31 192 ARG A CA 1
ATOM 1557 C C . ARG A 1 192 ? 49.810 18.705 -76.094 1.00 83.31 192 ARG A C 1
ATOM 1559 O O . ARG A 1 192 ? 50.540 18.784 -77.075 1.00 83.31 192 ARG A O 1
ATOM 1566 N N . GLN A 1 193 ? 48.679 19.402 -75.994 1.00 86.12 193 GLN A N 1
ATOM 1567 C CA . GLN A 1 193 ? 48.188 20.260 -77.078 1.00 86.12 193 GLN A CA 1
ATOM 1568 C C . GLN A 1 193 ? 49.189 21.368 -77.431 1.00 86.12 193 GLN A C 1
ATOM 1570 O O . GLN A 1 193 ? 49.403 21.683 -78.604 1.00 86.12 193 GLN A O 1
ATOM 1575 N N . ARG A 1 194 ? 49.850 21.947 -76.419 1.00 82.69 194 ARG A N 1
ATOM 1576 C CA . ARG A 1 194 ? 50.927 22.927 -76.608 1.00 82.69 194 ARG A CA 1
ATOM 1577 C C . ARG A 1 194 ? 52.129 22.310 -77.327 1.00 82.69 194 ARG A C 1
ATOM 1579 O O . ARG A 1 194 ? 52.678 22.947 -78.228 1.00 82.69 194 ARG A O 1
ATOM 1586 N N . GLU A 1 195 ? 52.542 21.110 -76.928 1.00 84.69 195 GLU A N 1
ATOM 1587 C CA . GLU A 1 195 ? 53.653 20.380 -77.541 1.00 84.69 195 GLU A CA 1
ATOM 1588 C C . GLU A 1 195 ? 53.374 20.076 -79.018 1.00 84.69 195 GLU A C 1
ATOM 1590 O O . GLU A 1 195 ? 54.192 20.411 -79.879 1.00 84.69 195 GLU A O 1
ATOM 1595 N N . ASP A 1 196 ? 52.194 19.540 -79.328 1.00 89.75 196 ASP A N 1
ATOM 1596 C CA . ASP A 1 196 ? 51.783 19.214 -80.695 1.00 89.75 196 ASP A CA 1
ATOM 1597 C C . ASP A 1 196 ? 51.692 20.460 -81.578 1.00 89.75 196 ASP A C 1
ATOM 1599 O O . ASP A 1 196 ? 52.158 20.463 -82.719 1.00 89.75 196 ASP A O 1
ATOM 1603 N N . TYR A 1 197 ? 51.181 21.568 -81.039 1.00 89.19 197 TYR A N 1
ATOM 1604 C CA . TYR A 1 197 ? 51.152 22.844 -81.749 1.00 89.19 197 TYR A CA 1
ATOM 1605 C C . TYR A 1 197 ? 52.561 23.359 -82.092 1.00 89.19 197 TYR A C 1
ATOM 1607 O O . TYR A 1 197 ? 52.821 23.813 -83.213 1.00 89.19 197 TYR A O 1
ATOM 1615 N N . LEU A 1 198 ? 53.499 23.279 -81.142 1.00 88.88 198 LEU A N 1
ATOM 1616 C CA . LEU A 1 198 ? 54.895 23.671 -81.361 1.00 88.88 198 LEU A CA 1
ATOM 1617 C C . LEU A 1 198 ? 55.593 22.743 -82.361 1.00 88.88 198 LEU A C 1
ATOM 1619 O O . LEU A 1 198 ? 56.326 23.221 -83.232 1.00 88.88 198 LEU A O 1
ATOM 1623 N N . ARG A 1 199 ? 55.320 21.438 -82.284 1.00 90.81 199 ARG A N 1
ATOM 1624 C CA . ARG A 1 199 ? 55.778 20.427 -83.242 1.00 90.81 199 ARG A CA 1
ATOM 1625 C C . ARG A 1 199 ? 55.312 20.769 -84.658 1.00 90.81 199 ARG A C 1
ATOM 1627 O O . ARG A 1 199 ? 56.132 20.834 -85.571 1.00 90.81 199 ARG A O 1
ATOM 1634 N N . GLN A 1 200 ? 54.031 21.092 -84.822 1.00 90.50 200 GLN A N 1
ATOM 1635 C CA . GLN A 1 200 ? 53.448 21.466 -86.110 1.00 90.50 200 GLN A CA 1
ATOM 1636 C C . GLN A 1 200 ? 54.078 22.752 -86.674 1.00 90.50 200 GLN A C 1
ATOM 1638 O O . GLN A 1 200 ? 54.414 22.814 -87.859 1.00 90.50 200 GLN A O 1
ATOM 1643 N N . LYS A 1 201 ? 54.320 23.768 -85.829 1.00 83.06 201 LYS A N 1
ATOM 1644 C CA . LYS A 1 201 ? 55.050 24.989 -86.223 1.00 83.06 201 LYS A CA 1
ATOM 1645 C C . LYS A 1 201 ? 56.481 24.699 -86.672 1.00 83.06 201 LYS A C 1
ATOM 1647 O O . LYS A 1 201 ? 56.916 25.249 -87.685 1.00 83.06 201 LYS A O 1
ATOM 1652 N N . ARG A 1 202 ? 57.207 23.848 -85.942 1.00 79.88 202 ARG A N 1
ATOM 1653 C CA . ARG A 1 202 ? 58.564 23.419 -86.305 1.00 79.88 202 ARG A CA 1
ATOM 1654 C C . ARG A 1 202 ? 58.563 22.714 -87.659 1.00 79.88 202 ARG A C 1
ATOM 1656 O O . ARG A 1 202 ? 59.382 23.050 -88.508 1.00 79.88 202 ARG A O 1
ATOM 1663 N N . ASP A 1 203 ? 57.646 21.779 -87.877 1.00 86.19 203 ASP A N 1
ATOM 1664 C CA . ASP A 1 203 ? 57.587 21.003 -89.119 1.00 86.19 203 ASP A CA 1
ATOM 1665 C C . ASP A 1 203 ? 57.216 21.886 -90.314 1.00 86.19 203 ASP A C 1
ATOM 1667 O O . ASP A 1 203 ? 57.838 21.790 -91.373 1.00 86.19 203 ASP A O 1
ATOM 1671 N N . LYS A 1 204 ? 56.302 22.844 -90.119 1.00 85.31 204 LYS A N 1
ATOM 1672 C CA . LYS A 1 204 ? 55.986 23.875 -91.115 1.00 85.31 204 LYS A CA 1
ATOM 1673 C C . LYS A 1 204 ? 57.207 24.731 -91.465 1.00 85.31 204 LYS A C 1
ATOM 1675 O O . LYS A 1 204 ? 57.472 24.961 -92.643 1.00 85.31 204 LYS A O 1
ATOM 1680 N N . LEU A 1 205 ? 57.994 25.143 -90.467 1.00 79.62 205 LEU A N 1
ATOM 1681 C CA . LEU A 1 205 ? 59.237 25.892 -90.680 1.00 79.62 205 LEU A CA 1
ATOM 1682 C C . LEU A 1 205 ? 60.293 25.055 -91.421 1.00 79.62 205 LEU A C 1
ATOM 1684 O O . LEU A 1 205 ? 60.968 25.558 -92.318 1.00 79.62 205 LEU A O 1
ATOM 1688 N N . MET A 1 206 ? 60.426 23.773 -91.074 1.00 73.94 206 MET A N 1
ATOM 1689 C CA . MET A 1 206 ? 61.327 22.844 -91.759 1.00 73.94 206 MET A CA 1
ATOM 1690 C C . MET A 1 206 ? 60.889 22.575 -93.203 1.00 73.94 206 MET A C 1
ATOM 1692 O O . MET A 1 206 ? 61.748 22.440 -94.068 1.00 73.94 206 MET A O 1
ATOM 1696 N N . SER A 1 207 ? 59.583 22.556 -93.487 1.00 78.69 207 SER A N 1
ATOM 1697 C CA . SER A 1 207 ? 59.042 22.469 -94.848 1.00 78.69 207 SER A CA 1
ATOM 1698 C C . SER A 1 207 ? 59.355 23.725 -95.662 1.00 78.69 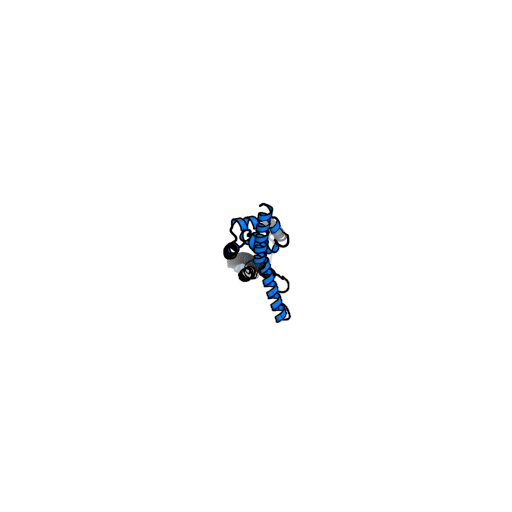207 SER A C 1
ATOM 1700 O O . SER A 1 207 ? 59.849 23.615 -96.777 1.00 78.69 207 SER A O 1
ATOM 1702 N N . MET A 1 208 ? 59.171 24.916 -95.082 1.00 69.50 208 MET A N 1
ATOM 1703 C CA . MET A 1 208 ? 59.533 26.192 -95.721 1.00 69.50 208 MET A CA 1
ATOM 1704 C C . MET A 1 208 ? 61.046 26.331 -95.960 1.00 69.50 208 MET A C 1
ATOM 1706 O O . MET A 1 208 ? 61.469 26.995 -96.900 1.00 69.50 208 MET A O 1
ATOM 1710 N N . LYS A 1 209 ? 61.882 25.687 -95.132 1.00 62.25 209 LYS A N 1
ATOM 1711 C CA . LYS A 1 209 ? 63.334 25.574 -95.361 1.00 62.25 209 LYS A CA 1
ATOM 1712 C C . LYS A 1 209 ? 63.720 24.492 -96.382 1.00 62.25 209 LYS A C 1
ATOM 1714 O O . LYS A 1 209 ? 64.839 24.539 -96.887 1.00 62.25 209 LYS A O 1
ATOM 1719 N N . LYS A 1 210 ? 62.841 23.519 -96.655 1.00 57.44 210 LYS A N 1
ATOM 1720 C CA . LYS A 1 210 ? 63.042 22.430 -97.632 1.00 57.44 210 LYS A CA 1
ATOM 1721 C C . LYS A 1 210 ? 62.605 22.792 -99.061 1.00 57.44 210 LYS A C 1
ATOM 1723 O O . LYS A 1 210 ? 62.928 22.039 -99.979 1.00 57.44 210 LYS A O 1
ATOM 1728 N N . ASP A 1 211 ? 61.960 23.940 -99.261 1.00 56.59 211 ASP A N 1
ATOM 1729 C CA . ASP A 1 211 ? 61.837 24.597 -100.571 1.00 56.59 211 ASP A CA 1
ATOM 1730 C C . ASP A 1 211 ? 63.231 24.977 -101.125 1.00 56.59 211 ASP A C 1
ATOM 1732 O O . ASP A 1 211 ? 64.175 25.121 -100.346 1.00 56.59 211 ASP A O 1
ATOM 1736 N N . PRO A 1 212 ? 63.430 25.088 -102.454 1.00 53.75 212 PRO A N 1
ATOM 1737 C CA . PRO A 1 212 ? 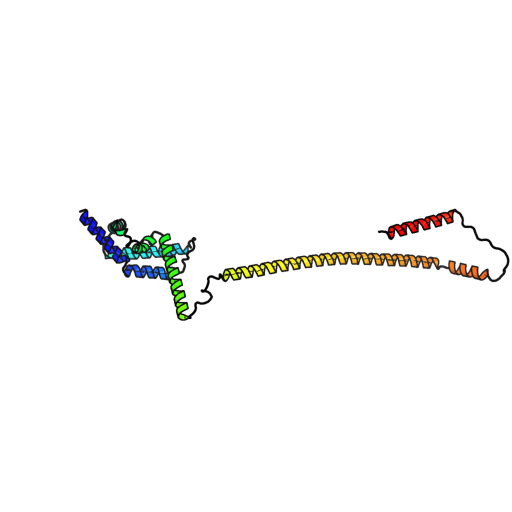64.573 24.540 -103.210 1.00 53.75 212 PRO A CA 1
ATOM 1738 C C . PRO A 1 212 ? 65.963 25.178 -102.998 1.00 53.75 212 PRO A C 1
ATOM 1740 O O . PRO A 1 212 ? 66.854 24.981 -103.818 1.00 53.75 212 PRO A O 1
ATOM 1743 N N . ARG A 1 213 ? 66.229 25.864 -101.885 1.00 49.78 213 ARG A N 1
ATOM 1744 C CA . ARG A 1 213 ? 67.561 26.390 -101.549 1.00 49.78 213 ARG A CA 1
ATOM 1745 C C . ARG A 1 213 ? 68.600 25.289 -101.302 1.00 49.78 213 ARG A C 1
ATOM 1747 O O . ARG A 1 213 ? 69.754 25.482 -101.656 1.00 49.78 213 ARG A O 1
ATOM 1754 N N . ILE A 1 214 ? 68.214 24.107 -100.808 1.00 52.97 214 ILE A N 1
ATOM 1755 C CA . ILE A 1 214 ? 69.160 22.977 -100.645 1.00 52.97 214 ILE A CA 1
ATOM 1756 C C . ILE A 1 214 ? 69.409 22.246 -101.973 1.00 52.97 214 ILE A C 1
ATOM 1758 O O . ILE A 1 214 ? 70.531 21.825 -102.241 1.00 52.97 214 ILE A O 1
ATOM 1762 N N . LYS A 1 215 ? 68.404 22.170 -102.858 1.00 47.28 215 LYS A N 1
ATOM 1763 C CA . LYS A 1 215 ? 68.605 21.661 -104.225 1.00 47.28 215 LYS A CA 1
ATOM 1764 C C . LYS A 1 215 ? 69.488 22.598 -105.052 1.00 47.28 215 LYS A C 1
ATOM 1766 O O . LYS A 1 215 ? 70.189 22.114 -105.922 1.00 47.28 215 LYS A O 1
ATOM 1771 N N . GLN A 1 216 ? 69.509 23.899 -104.759 1.00 48.88 216 GLN A N 1
ATOM 1772 C CA . GLN A 1 216 ? 70.378 24.862 -105.438 1.00 48.88 216 GLN A CA 1
ATOM 1773 C C . GLN A 1 216 ? 71.819 24.858 -104.892 1.00 48.88 216 GLN A C 1
ATOM 1775 O O . GLN A 1 216 ? 72.751 24.960 -105.681 1.00 48.88 216 GLN A O 1
ATOM 1780 N N . ILE A 1 217 ? 72.021 24.641 -103.585 1.00 53.25 217 ILE A N 1
ATOM 1781 C CA . ILE A 1 217 ? 73.367 24.500 -102.989 1.00 53.25 217 ILE A CA 1
ATOM 1782 C C . ILE A 1 217 ? 74.041 23.196 -103.449 1.00 53.25 217 ILE A C 1
ATOM 1784 O O . ILE A 1 217 ? 75.186 23.232 -103.885 1.00 53.25 217 ILE A O 1
ATOM 1788 N N . HIS A 1 218 ? 73.312 22.074 -103.494 1.00 46.56 218 HIS A N 1
ATOM 1789 C CA . HIS A 1 218 ? 73.874 20.802 -103.968 1.00 46.56 218 HIS A CA 1
ATOM 1790 C C . HIS A 1 218 ? 74.190 20.802 -105.480 1.00 46.56 218 HIS A C 1
ATOM 1792 O O . HIS A 1 218 ? 75.133 20.146 -105.909 1.00 46.56 218 HIS A O 1
ATOM 1798 N N . ASN A 1 219 ? 73.450 21.575 -106.290 1.00 47.59 219 ASN A N 1
ATOM 1799 C CA . ASN A 1 219 ? 73.692 21.691 -107.737 1.00 47.59 219 ASN A CA 1
ATOM 1800 C C . ASN A 1 219 ? 74.853 22.653 -108.069 1.00 47.59 219 ASN A C 1
ATOM 1802 O O . ASN A 1 219 ? 75.577 22.429 -109.036 1.00 47.59 219 ASN A O 1
ATOM 1806 N N . ILE A 1 220 ? 75.073 23.700 -107.257 1.00 51.62 220 ILE A N 1
ATOM 1807 C CA . ILE A 1 220 ? 76.209 24.631 -107.414 1.00 51.62 220 ILE A CA 1
ATOM 1808 C C . ILE A 1 220 ? 77.520 23.991 -106.924 1.00 51.62 220 ILE A C 1
ATOM 1810 O O . ILE A 1 220 ? 78.555 24.165 -107.567 1.00 51.62 220 ILE A O 1
ATOM 1814 N N . GLU A 1 221 ? 77.484 23.196 -105.848 1.00 51.31 221 GLU A N 1
ATOM 1815 C CA . GLU A 1 221 ? 78.655 22.446 -105.364 1.00 51.31 221 GLU A CA 1
ATOM 1816 C C . GLU A 1 221 ? 79.055 21.295 -106.306 1.00 51.31 221 GLU A C 1
ATOM 1818 O O . GLU A 1 221 ? 80.241 21.005 -106.441 1.00 51.31 221 GLU A O 1
ATOM 1823 N N . GLN A 1 222 ? 78.109 20.686 -107.035 1.00 49.12 222 GLN A N 1
ATOM 1824 C CA . GLN A 1 222 ? 78.415 19.625 -108.009 1.00 49.12 222 GLN A CA 1
ATOM 1825 C C . GLN A 1 222 ? 78.878 20.137 -109.385 1.00 49.12 222 GLN A C 1
ATOM 1827 O O . GLN A 1 222 ? 79.604 19.419 -110.073 1.00 49.12 222 GLN A O 1
ATOM 1832 N N . GLN A 1 223 ? 78.527 21.365 -109.792 1.00 50.03 223 GLN A N 1
ATOM 1833 C CA . GLN A 1 223 ? 79.009 21.950 -111.056 1.00 50.03 223 GLN A CA 1
ATOM 1834 C C . GLN A 1 223 ? 80.369 22.656 -110.944 1.00 50.03 223 GLN A C 1
ATOM 1836 O O . GLN A 1 223 ? 81.068 22.765 -111.948 1.00 50.03 223 GLN A O 1
ATOM 1841 N N . LYS A 1 224 ? 80.795 23.080 -109.746 1.00 47.97 224 LYS A N 1
ATOM 1842 C CA . LYS A 1 224 ? 82.133 23.665 -109.528 1.00 47.97 224 LYS A CA 1
ATOM 1843 C C . LYS A 1 224 ? 83.257 22.644 -109.288 1.00 47.97 224 LYS A C 1
ATOM 1845 O O . LYS A 1 224 ? 84.410 23.041 -109.234 1.00 47.97 224 LYS A O 1
ATOM 1850 N N . ALA A 1 225 ? 82.956 21.348 -109.187 1.00 41.88 225 ALA A N 1
ATOM 1851 C CA . ALA A 1 225 ? 83.937 20.309 -108.842 1.00 41.88 225 ALA A CA 1
ATOM 1852 C C . ALA A 1 225 ? 84.472 19.485 -110.040 1.00 41.88 225 ALA A C 1
ATOM 1854 O O . ALA A 1 225 ? 85.050 18.422 -109.829 1.00 41.88 225 ALA A O 1
ATOM 1855 N N . LYS A 1 226 ? 84.271 19.922 -111.297 1.00 42.00 226 LYS A N 1
ATOM 1856 C CA . LYS A 1 226 ? 84.747 19.189 -112.496 1.00 42.00 226 LYS A CA 1
ATOM 1857 C C . LYS A 1 226 ? 85.622 19.972 -113.486 1.00 42.00 226 LYS A C 1
ATOM 1859 O O . LYS A 1 226 ? 85.997 19.395 -114.502 1.00 42.00 226 LYS A O 1
ATOM 1864 N N . SER A 1 227 ? 86.028 21.204 -113.173 1.00 32.97 227 SER A N 1
ATOM 1865 C CA . SER A 1 227 ? 87.027 21.925 -113.975 1.00 32.97 227 SER A CA 1
ATOM 1866 C C . SER A 1 227 ? 87.905 22.814 -113.085 1.00 32.97 227 SER A C 1
ATOM 1868 O O . SER A 1 227 ? 87.443 23.874 -112.677 1.00 32.97 227 SER A O 1
ATOM 1870 N N . ALA A 1 228 ? 89.149 22.365 -112.851 1.00 31.81 228 ALA A N 1
ATOM 1871 C CA . ALA A 1 228 ? 90.277 23.021 -112.161 1.00 31.81 228 ALA A CA 1
ATOM 1872 C C . ALA A 1 228 ? 90.075 23.239 -110.638 1.00 31.81 228 ALA A C 1
ATOM 1874 O O . ALA A 1 228 ? 89.183 23.964 -110.226 1.00 31.81 228 ALA A O 1
ATOM 1875 N N . GLU A 1 229 ? 90.822 22.650 -109.694 1.00 35.91 229 GLU A N 1
ATOM 1876 C CA . GLU A 1 229 ? 92.256 22.304 -109.694 1.00 35.91 229 GLU A CA 1
ATOM 1877 C C . GLU A 1 229 ? 93.110 23.349 -110.415 1.00 35.91 229 GLU A C 1
ATOM 1879 O O . GLU A 1 229 ? 93.739 23.062 -111.420 1.00 35.91 229 GLU A O 1
ATOM 1884 N N . GLU A 1 230 ? 93.054 24.591 -109.933 1.00 34.09 230 GLU A N 1
ATOM 1885 C CA . GLU A 1 230 ? 94.238 25.314 -109.454 1.00 34.09 230 GLU A CA 1
ATOM 1886 C C . GLU A 1 230 ? 93.838 26.655 -108.820 1.00 34.09 230 GLU A C 1
ATOM 1888 O O . GLU A 1 230 ? 92.912 27.332 -109.251 1.00 34.09 230 GLU A O 1
ATOM 1893 N N . GLU A 1 231 ? 94.593 26.994 -107.781 1.00 30.80 231 GLU A N 1
ATOM 1894 C CA . GLU A 1 231 ? 94.714 28.287 -107.108 1.00 30.80 231 GLU A CA 1
ATOM 1895 C C . GLU A 1 231 ? 93.778 28.685 -105.946 1.00 30.80 231 GLU A C 1
ATOM 1897 O O . GLU A 1 231 ? 92.752 29.344 -106.074 1.00 30.80 231 GLU A O 1
ATOM 1902 N N . ILE A 1 232 ? 94.340 28.390 -104.767 1.00 32.59 232 ILE A N 1
ATOM 1903 C CA . ILE A 1 232 ? 94.646 29.326 -103.674 1.00 32.59 232 ILE A CA 1
ATOM 1904 C C . ILE A 1 232 ? 93.591 29.485 -102.573 1.00 32.59 232 ILE A C 1
ATOM 1906 O O . ILE A 1 232 ? 92.428 29.830 -102.748 1.00 32.59 232 ILE A O 1
ATOM 1910 N N . ALA A 1 233 ? 94.108 29.212 -101.377 1.00 42.69 233 ALA A N 1
ATOM 1911 C CA . ALA A 1 233 ? 93.495 29.346 -100.080 1.00 42.69 233 ALA A CA 1
ATOM 1912 C C . ALA A 1 233 ? 93.068 30.784 -99.773 1.00 42.69 233 ALA A C 1
ATOM 1914 O O . ALA A 1 233 ? 93.893 31.692 -99.772 1.00 42.69 233 ALA A O 1
ATOM 1915 N N . GLU A 1 234 ? 91.824 30.942 -99.330 1.00 33.03 234 GLU A N 1
ATOM 1916 C CA . GLU A 1 234 ? 91.438 32.060 -98.478 1.00 33.03 234 GLU A CA 1
ATOM 1917 C C . GLU A 1 234 ? 90.329 31.607 -97.519 1.00 33.03 234 GLU A C 1
ATOM 1919 O O . GLU A 1 234 ? 89.235 31.207 -97.919 1.00 33.03 234 GLU A O 1
ATOM 1924 N N . LYS A 1 235 ? 90.628 31.611 -96.215 1.00 39.19 235 LYS A N 1
ATOM 1925 C CA . LYS A 1 235 ? 89.599 31.547 -95.171 1.00 39.19 235 LYS A CA 1
ATOM 1926 C C . LYS A 1 235 ? 88.918 32.917 -95.134 1.00 39.19 235 LYS A C 1
ATOM 1928 O O . LYS A 1 235 ? 89.632 33.883 -94.878 1.00 39.19 235 LYS A O 1
ATOM 1933 N N . PRO A 1 236 ? 87.586 33.041 -95.265 1.00 39.38 236 PRO A N 1
ATOM 1934 C CA . PRO A 1 236 ? 86.953 34.307 -94.943 1.00 39.38 236 PRO A CA 1
ATOM 1935 C C . PRO A 1 236 ? 86.946 34.498 -93.419 1.00 39.38 236 PRO A C 1
ATOM 1937 O O . PRO A 1 236 ? 86.402 33.692 -92.657 1.00 39.38 236 PRO A O 1
ATOM 1940 N N . GLU A 1 237 ? 87.612 35.566 -92.987 1.00 40.59 237 GLU A N 1
ATOM 1941 C CA . GLU A 1 237 ? 87.591 36.112 -91.634 1.00 40.59 237 GLU A CA 1
ATOM 1942 C C . GLU A 1 237 ? 86.170 36.527 -91.228 1.00 40.59 237 GLU A C 1
ATOM 1944 O O . GLU A 1 237 ? 85.489 37.278 -91.920 1.00 40.59 237 GLU A O 1
ATOM 1949 N N . MET A 1 238 ? 85.728 36.044 -90.066 1.00 45.28 238 MET A N 1
ATOM 1950 C CA . MET A 1 238 ? 84.455 36.408 -89.440 1.00 45.28 238 MET A CA 1
ATOM 1951 C C . MET A 1 238 ? 84.588 37.766 -88.737 1.00 45.28 238 MET A C 1
ATOM 1953 O O . MET A 1 238 ? 85.495 37.946 -87.911 1.00 45.28 238 MET A O 1
ATOM 1957 N N . THR A 1 239 ? 83.674 38.690 -89.035 1.00 63.81 239 THR A N 1
ATOM 1958 C CA . THR A 1 239 ? 83.676 40.053 -88.487 1.00 63.81 239 THR A CA 1
ATOM 1959 C C . THR A 1 239 ? 83.561 40.050 -86.954 1.00 63.81 239 THR A C 1
ATOM 1961 O O . THR A 1 239 ? 82.971 39.153 -86.340 1.00 63.81 239 THR A O 1
ATOM 1964 N N . ALA A 1 240 ? 84.158 41.047 -86.291 1.00 58.50 240 ALA A N 1
ATOM 1965 C CA . ALA A 1 240 ? 84.207 41.126 -84.825 1.00 58.50 240 ALA A CA 1
ATOM 1966 C C . ALA A 1 240 ? 82.807 41.162 -84.175 1.00 58.50 240 ALA A C 1
ATOM 1968 O O . ALA A 1 240 ? 82.616 40.654 -83.067 1.00 58.50 240 ALA A O 1
ATOM 1969 N N . GLU A 1 241 ? 81.822 41.705 -84.889 1.00 61.34 241 GLU A N 1
ATOM 1970 C CA . GLU A 1 241 ? 80.430 41.800 -84.450 1.00 61.34 241 GLU A CA 1
ATOM 1971 C C . GLU A 1 241 ? 79.738 40.430 -84.404 1.00 61.34 241 GLU A C 1
ATOM 1973 O O . GLU A 1 241 ? 79.018 40.113 -83.452 1.00 61.34 241 GLU A O 1
ATOM 1978 N N . GLU A 1 242 ? 80.019 39.559 -85.373 1.00 62.59 242 GLU A N 1
ATOM 1979 C CA . GLU A 1 242 ? 79.472 38.201 -85.425 1.00 62.59 242 GLU A CA 1
ATOM 1980 C C . GLU A 1 242 ? 80.074 37.316 -84.330 1.00 62.59 242 GLU A C 1
ATOM 1982 O O . GLU A 1 242 ? 79.343 36.590 -83.645 1.00 62.59 242 GLU A O 1
ATOM 1987 N N . LYS A 1 243 ? 81.384 37.450 -84.075 1.00 68.06 243 LYS A N 1
ATOM 1988 C CA . LYS A 1 243 ? 82.050 36.779 -82.947 1.00 68.06 243 LYS A CA 1
ATOM 1989 C C . LYS A 1 243 ? 81.468 37.233 -81.608 1.00 68.06 243 LYS A C 1
ATOM 1991 O O . LYS A 1 243 ? 81.155 36.391 -80.766 1.00 68.06 243 LYS A O 1
ATOM 1996 N N . GLN A 1 244 ? 81.254 38.538 -81.413 1.00 63.88 244 GLN A N 1
ATOM 1997 C CA . GLN A 1 244 ? 80.621 39.049 -80.192 1.00 63.88 244 GLN A CA 1
ATOM 1998 C C . GLN A 1 244 ? 79.179 38.563 -80.034 1.00 63.88 244 GLN A C 1
ATOM 2000 O O . GLN A 1 244 ? 78.761 38.220 -78.928 1.00 63.88 244 GLN A O 1
ATOM 2005 N N . THR A 1 245 ? 78.416 38.500 -81.123 1.00 67.94 245 THR A N 1
ATOM 2006 C CA . THR A 1 245 ? 77.020 38.052 -81.082 1.00 67.94 245 THR A CA 1
ATOM 2007 C C . THR A 1 245 ? 76.926 36.570 -80.720 1.00 67.94 245 THR A C 1
ATOM 2009 O O . THR A 1 245 ? 76.085 36.181 -79.907 1.00 67.94 245 THR A O 1
ATOM 2012 N N . LEU A 1 246 ? 77.819 35.739 -81.259 1.00 72.38 246 LEU A N 1
ATOM 2013 C CA . LEU A 1 246 ? 77.901 34.321 -80.912 1.00 72.38 246 LEU A CA 1
ATOM 2014 C C . LEU A 1 246 ? 78.344 34.103 -79.462 1.00 72.38 246 LEU A C 1
ATOM 2016 O O . LEU A 1 246 ? 77.748 33.280 -78.768 1.00 72.38 246 LEU A O 1
ATOM 2020 N N . LEU A 1 247 ? 79.319 34.874 -78.973 1.00 72.06 247 LEU A N 1
ATOM 2021 C CA . LEU A 1 247 ? 79.752 34.807 -77.574 1.00 72.06 247 LEU A CA 1
ATOM 2022 C C . LEU A 1 247 ? 78.638 35.223 -76.604 1.00 72.06 247 LEU A C 1
ATOM 2024 O O . LEU A 1 247 ? 78.384 34.510 -75.635 1.00 72.06 247 LEU A O 1
ATOM 2028 N N . LYS A 1 248 ? 77.908 36.311 -76.894 1.00 74.88 248 LYS A N 1
ATOM 2029 C CA . LYS A 1 248 ? 76.749 36.740 -76.089 1.00 74.88 248 LYS A CA 1
ATOM 2030 C C . LYS A 1 248 ? 75.659 35.666 -76.063 1.00 74.88 248 LYS A C 1
ATOM 2032 O O . LYS A 1 248 ? 75.129 35.357 -75.000 1.00 74.88 248 LYS A O 1
ATOM 2037 N N . ARG A 1 249 ? 75.358 35.048 -77.211 1.00 73.25 249 ARG A N 1
ATOM 2038 C CA . ARG A 1 249 ? 74.379 33.949 -77.299 1.00 73.25 249 ARG A CA 1
ATOM 2039 C C . ARG A 1 249 ? 74.821 32.710 -76.519 1.00 73.25 249 ARG A C 1
ATOM 2041 O O . ARG A 1 249 ? 73.983 32.089 -75.872 1.00 73.25 249 ARG A O 1
ATOM 2048 N N . ARG A 1 250 ? 76.115 32.375 -76.541 1.00 74.88 250 ARG A N 1
ATOM 2049 C CA . ARG A 1 250 ? 76.674 31.248 -75.781 1.00 74.88 250 ARG A CA 1
ATOM 2050 C C . ARG A 1 250 ? 76.566 31.473 -74.271 1.00 74.88 250 ARG A C 1
ATOM 2052 O O . ARG A 1 250 ? 76.067 30.596 -73.580 1.00 74.88 250 ARG A O 1
ATOM 2059 N N . LEU A 1 251 ? 76.937 32.661 -73.790 1.00 75.62 251 LEU A N 1
ATOM 2060 C CA . LEU A 1 251 ? 76.847 33.025 -72.370 1.00 75.62 251 LEU A CA 1
ATOM 2061 C C . LEU A 1 251 ? 75.404 33.026 -71.851 1.00 75.62 251 LEU A C 1
ATOM 2063 O O . LEU A 1 251 ? 75.143 32.534 -70.759 1.00 75.62 251 LEU A O 1
ATOM 2067 N N . ILE A 1 252 ? 74.451 33.540 -72.636 1.00 74.31 252 ILE A N 1
ATOM 2068 C CA . ILE A 1 252 ? 73.030 33.536 -72.252 1.00 74.31 252 ILE A CA 1
ATOM 2069 C C . ILE A 1 252 ? 72.499 32.100 -72.149 1.00 74.31 252 ILE A C 1
ATOM 2071 O O . ILE A 1 252 ? 71.780 31.780 -71.204 1.00 74.31 252 ILE A O 1
ATOM 2075 N N . ALA A 1 253 ? 72.870 31.227 -73.090 1.00 75.88 253 ALA A N 1
ATOM 2076 C CA . ALA A 1 253 ? 72.461 29.825 -73.066 1.00 75.88 253 ALA A CA 1
ATOM 2077 C C . ALA A 1 253 ? 73.049 29.063 -71.867 1.00 75.88 253 ALA A C 1
ATOM 2079 O O . ALA A 1 253 ? 72.368 28.225 -71.283 1.00 75.88 253 ALA A O 1
ATOM 2080 N N . GLU A 1 254 ? 74.288 29.368 -71.482 1.00 77.50 254 GLU A N 1
ATOM 2081 C CA . GLU A 1 254 ? 74.943 28.770 -70.317 1.00 77.50 254 GLU A CA 1
ATOM 2082 C C . GLU A 1 254 ? 74.295 29.239 -69.006 1.00 77.50 254 GLU A C 1
ATOM 2084 O O . GLU A 1 254 ? 73.932 28.410 -68.175 1.00 77.50 254 GLU A O 1
ATOM 2089 N N . LYS A 1 255 ? 74.000 30.540 -68.880 1.00 74.88 255 LYS A N 1
ATOM 2090 C CA . LYS A 1 255 ? 73.332 31.101 -67.696 1.00 74.88 255 LYS A CA 1
ATOM 2091 C C . LYS A 1 255 ? 71.905 30.569 -67.506 1.00 74.88 255 LYS A C 1
ATOM 2093 O O . LYS A 1 255 ? 71.512 30.233 -66.395 1.00 74.88 255 LYS A O 1
ATOM 2098 N N . LEU A 1 256 ? 71.147 30.438 -68.599 1.00 69.56 256 LEU A N 1
ATOM 2099 C CA . LEU A 1 256 ? 69.812 29.824 -68.581 1.00 69.56 256 LEU A CA 1
ATOM 2100 C C . LEU A 1 256 ? 69.867 28.340 -68.203 1.00 69.56 256 LEU A C 1
ATOM 2102 O O . LEU A 1 256 ? 68.957 27.837 -67.551 1.00 69.56 256 LEU A O 1
ATOM 2106 N N . LYS A 1 257 ? 70.924 27.629 -68.608 1.00 76.06 257 LYS A N 1
ATOM 2107 C CA . LYS A 1 257 ? 71.112 26.218 -68.262 1.00 76.06 257 LYS A CA 1
ATOM 2108 C C . LYS A 1 257 ? 71.429 26.038 -66.774 1.00 76.06 257 LYS A C 1
ATOM 2110 O O . LYS A 1 257 ? 70.920 25.093 -66.182 1.00 76.06 257 LYS A O 1
ATOM 2115 N N . GLU A 1 258 ? 72.202 26.938 -66.165 1.00 70.44 258 GLU A N 1
ATOM 2116 C CA . GLU A 1 258 ? 72.461 26.912 -64.717 1.00 70.44 258 GLU A CA 1
ATOM 2117 C C . GLU A 1 258 ? 71.215 27.259 -63.882 1.00 70.44 258 GLU A C 1
ATOM 2119 O O . GLU A 1 258 ? 70.922 26.556 -62.918 1.00 70.44 258 GLU A O 1
ATOM 2124 N N . GLU A 1 259 ? 70.423 28.269 -64.270 1.00 67.62 259 GLU A N 1
ATOM 2125 C CA . GLU A 1 259 ? 69.201 28.665 -63.536 1.00 67.62 259 GLU A CA 1
ATOM 2126 C C . GLU A 1 259 ? 68.072 27.623 -63.586 1.00 67.62 259 GLU A C 1
ATOM 2128 O O . GLU A 1 259 ? 67.234 27.578 -62.685 1.00 67.62 259 GLU A O 1
ATOM 2133 N N . VAL A 1 260 ? 68.034 26.797 -64.635 1.00 64.31 260 VAL A N 1
ATOM 2134 C CA . VAL A 1 260 ? 66.997 25.770 -64.833 1.00 64.31 260 VAL A CA 1
ATOM 2135 C C . VAL A 1 260 ? 67.388 24.418 -64.220 1.00 64.31 260 VAL A C 1
ATOM 2137 O O . VAL A 1 260 ? 66.508 23.603 -63.964 1.00 64.31 260 VAL A O 1
ATOM 2140 N N . ILE A 1 261 ? 68.679 24.170 -63.965 1.00 57.56 261 ILE A N 1
ATOM 2141 C CA . ILE A 1 261 ? 69.173 22.892 -63.413 1.00 57.56 261 ILE A CA 1
ATOM 2142 C C . ILE A 1 261 ? 69.481 22.978 -61.902 1.00 57.56 261 ILE A C 1
ATOM 2144 O O . ILE A 1 261 ? 69.469 21.946 -61.240 1.00 57.56 261 ILE A O 1
ATOM 2148 N N . ASN A 1 262 ? 69.672 24.175 -61.328 1.00 54.72 262 ASN A N 1
ATOM 2149 C CA . ASN A 1 262 ? 69.888 24.380 -59.882 1.00 54.72 262 ASN A CA 1
ATOM 2150 C C . ASN A 1 262 ? 68.652 24.920 -59.120 1.00 54.72 262 ASN A C 1
ATOM 2152 O O . ASN A 1 262 ? 68.794 25.728 -58.199 1.00 54.72 262 ASN A O 1
ATOM 2156 N N . LYS A 1 263 ? 67.439 24.476 -59.471 1.00 49.75 263 LYS A N 1
ATOM 2157 C CA . LYS A 1 263 ? 66.222 24.698 -58.669 1.00 49.75 263 LYS A CA 1
ATOM 2158 C C . LYS A 1 263 ? 65.476 23.403 -58.403 1.00 49.75 263 LYS A C 1
ATOM 2160 O O . LYS A 1 263 ? 65.289 22.637 -59.371 1.00 49.75 263 LYS A O 1
#

Foldseek 3Di:
DVVVVVVLLVVLLVLVLVLLPDCLNPVVLLVLLLVPLQVAAPDPDDDPVLVVSLVVLLVVLCVSVVVSCVVVVPDPVSVVSSCVDPSCVDPVNCVSCLSVVCSVDVVSVSVSSNVVNVVVVVVVQVVCCVVPVHGPPVVPDPPVVVVVVVVVVVVVVVVVVVVVVVVVVVVVVVVVVVVVVVVVVVVVVVVVVVVVVVVVVVVVVVVVVVPCPVVVVVVVVVVVPPDDDDDDDDDDDDDPVVVVVVVVVVVVVVVVVCVVVVD

pLDDT: mean 79.13, std 16.74, range [30.8, 98.38]

InterPro domains:
  IPR023379 BART domain [PF11527] (10-121)
  IPR038888 Cilia- and flagella-associated protein 36 [PTHR21532] (1-179)
  IPR042541 BART domain superfamily [G3DSA:1.20.1520.10] (1-133)

Sequence (263 aa):
MAAEEDEEVEWVVESIAGFLRGPDWSIPILDFMEQKCEVFDDEEESKLTYTEIHQEYKELVEKLLESYLKEIGINEDQFQEACTSPLAKSRTSQAILQPVLAAEDFSIFKAMMVQKNIEMQLQAIRIIQERNGVLPDCLTDGSDMVSELEQEEMKILREVLRKSKEEYEQEEERKRNKQVCNLSALGREQLRQREDYLRQKRDKLMSMKKDPRIKQIHNIEQQKAKSAEEEIAEKPEMTAEEKQTLLKRRLIAEKLKEEVINK

Radius of gyration: 58.7 Å; chains: 1; bounding box: 118×69×154 Å

Organism: Vombatus ursinus (NCBI:txid29139)

Secondary structure (DSSP, 8-state):
-HHHHHHHHHHHHHHHHHHHHSHHHHHHHHHHHHHHGGG--S-SS--HHHHHHHHHHHHHHHHHHHHHHHHHT--HHHHHHHHHSGGGGSHHHHHHHHHHHHHH-HHHHHHHHHHHHHHHHHHHHHHHHHHHSS--GGGSS---HHHHHHHHHHHHHHHHHHHHHHHHHHHHHHHHHHHHHHHHHHHHHHHHHHHHHHHHHHHHHHHHHHSTHHHHHHHHHHHTTSS-------PPPPPHHHHHHHHHHHHHHHHHHHHHH--